Protein AF-0000000067432247 (afdb_homodimer)

Structure (mmCIF, N/CA/C/O backbone):
data_AF-0000000067432247-model_v1
#
loop_
_entity.id
_entity.type
_entity.pdbx_description
1 polymer 'Sulfhydryl oxidase'
#
loop_
_atom_site.group_PDB
_atom_site.id
_atom_site.type_symbol
_atom_site.label_atom_id
_atom_site.label_alt_id
_atom_site.label_comp_id
_atom_site.label_asym_id
_atom_site.label_entity_id
_atom_site.label_seq_id
_atom_site.pdbx_PDB_ins_code
_atom_site.Cartn_x
_atom_site.Cartn_y
_atom_site.Cartn_z
_atom_site.occupancy
_atom_site.B_iso_or_equiv
_atom_site.auth_seq_id
_atom_site.auth_comp_id
_atom_site.auth_asym_id
_atom_site.auth_atom_id
_atom_site.pdbx_PDB_model_num
ATOM 1 N N . ASN A 1 1 ? -4.887 17.219 -8.789 1 81 1 ASN A N 1
ATOM 2 C CA . ASN A 1 1 ? -4.512 17.359 -7.387 1 81 1 ASN A CA 1
ATOM 3 C C . ASN A 1 1 ? -5.676 17 -6.461 1 81 1 ASN A C 1
ATOM 5 O O . ASN A 1 1 ? -5.852 17.625 -5.414 1 81 1 ASN A O 1
ATOM 9 N N . CYS A 1 2 ? -6.598 16.266 -7.012 1 93.06 2 CYS A N 1
ATOM 10 C CA . CYS A 1 2 ? -7.73 15.828 -6.195 1 93.06 2 CYS A CA 1
ATOM 11 C C . CYS A 1 2 ? -7.383 14.578 -5.398 1 93.06 2 CYS A C 1
ATOM 13 O O . CYS A 1 2 ? -6.625 13.727 -5.871 1 93.06 2 CYS A O 1
ATOM 15 N N . PRO A 1 3 ? -7.945 14.516 -4.223 1 96.62 3 PRO A N 1
ATOM 16 C CA . PRO A 1 3 ? -7.781 13.25 -3.498 1 96.62 3 PRO A CA 1
ATOM 17 C C . PRO A 1 3 ? -8.227 12.039 -4.312 1 96.62 3 PRO A C 1
ATOM 19 O O . PRO A 1 3 ? -9.156 12.141 -5.117 1 96.62 3 PRO A O 1
ATOM 22 N N . PRO A 1 4 ? -7.5 10.922 -4.164 1 96.94 4 PRO A N 1
ATOM 23 C CA . PRO A 1 4 ? -7.922 9.734 -4.91 1 96.94 4 PRO A CA 1
ATOM 24 C C . PRO A 1 4 ? -9.336 9.281 -4.547 1 96.94 4 PRO A C 1
ATOM 26 O O . PRO A 1 4 ? -9.727 9.352 -3.379 1 96.94 4 PRO A O 1
ATOM 29 N N . ASP A 1 5 ? -10.125 8.953 -5.562 1 95.81 5 ASP A N 1
ATOM 30 C CA . ASP A 1 5 ? -11.391 8.281 -5.277 1 95.81 5 ASP A CA 1
ATOM 31 C C . ASP A 1 5 ? -11.172 6.801 -4.977 1 95.81 5 ASP A C 1
ATOM 33 O O . ASP A 1 5 ? -10.031 6.32 -4.977 1 95.81 5 ASP A O 1
ATOM 37 N N . VAL A 1 6 ? -12.25 6.105 -4.703 1 96.94 6 VAL A N 1
ATOM 38 C CA . VAL A 1 6 ? -12.219 4.715 -4.262 1 96.94 6 VAL A CA 1
ATOM 39 C C . VAL A 1 6 ? -11.531 3.857 -5.32 1 96.94 6 VAL A C 1
ATOM 41 O O . VAL A 1 6 ? -10.734 2.973 -4.992 1 96.94 6 VAL A O 1
ATOM 44 N N . GLU A 1 7 ? -11.742 4.086 -6.59 1 96.62 7 GLU A N 1
ATOM 45 C CA . GLU A 1 7 ? -11.148 3.312 -7.676 1 96.62 7 GLU A CA 1
ATOM 46 C C . GLU A 1 7 ? -9.648 3.559 -7.773 1 96.62 7 GLU A C 1
ATOM 48 O O . GLU A 1 7 ? -8.867 2.621 -7.961 1 96.62 7 GLU A O 1
ATOM 53 N N . GLN A 1 8 ? -9.258 4.84 -7.699 1 97.75 8 GLN A N 1
ATOM 54 C CA . GLN A 1 8 ? -7.844 5.191 -7.734 1 97.75 8 GLN A CA 1
ATOM 55 C C . GLN A 1 8 ? -7.098 4.594 -6.547 1 97.75 8 GLN A C 1
ATOM 57 O O . GLN A 1 8 ? -5.992 4.066 -6.699 1 97.75 8 GLN A O 1
ATOM 62 N N . LEU A 1 9 ? -7.719 4.715 -5.371 1 98.56 9 LEU A N 1
ATOM 63 C CA . LEU A 1 9 ? -7.141 4.117 -4.172 1 98.56 9 LEU A CA 1
ATOM 64 C C . LEU A 1 9 ? -6.992 2.607 -4.336 1 98.56 9 LEU A C 1
ATOM 66 O O . LEU A 1 9 ? -5.941 2.045 -4.016 1 98.56 9 LEU A O 1
ATOM 70 N N . GLY A 1 10 ? -8.062 1.998 -4.82 1 98.44 10 GLY A N 1
ATOM 71 C CA . GLY A 1 10 ? -8.016 0.564 -5.059 1 98.44 10 GLY A CA 1
ATOM 72 C C . GLY A 1 10 ? -6.895 0.153 -6 1 98.44 10 GLY A C 1
ATOM 73 O O . GLY A 1 10 ? -6.125 -0.761 -5.695 1 98.44 10 GLY A O 1
ATOM 74 N N . ARG A 1 11 ? -6.773 0.827 -7.09 1 98.25 11 ARG A N 1
ATOM 75 C CA . ARG A 1 11 ? -5.738 0.52 -8.07 1 98.25 11 ARG A CA 1
ATOM 76 C C . ARG A 1 11 ? -4.348 0.673 -7.469 1 98.25 11 ARG A C 1
ATOM 78 O O . ARG A 1 11 ? -3.469 -0.157 -7.703 1 98.25 11 ARG A O 1
ATOM 85 N N . ALA A 1 12 ? -4.133 1.722 -6.777 1 98.69 12 ALA A N 1
ATOM 86 C CA . ALA A 1 12 ? -2.844 1.958 -6.137 1 98.69 12 ALA A CA 1
ATOM 87 C C . ALA A 1 12 ? -2.521 0.858 -5.129 1 98.69 12 ALA A C 1
ATOM 89 O O . ALA A 1 12 ? -1.404 0.335 -5.109 1 98.69 12 ALA A O 1
ATOM 90 N N . THR A 1 13 ? -3.508 0.478 -4.309 1 98.88 13 THR A N 1
ATOM 91 C CA . THR A 1 13 ? -3.305 -0.51 -3.254 1 98.88 13 THR A CA 1
ATOM 92 C C . THR A 1 13 ? -3.014 -1.885 -3.85 1 98.88 13 THR A C 1
ATOM 94 O O . THR A 1 13 ? -2.066 -2.557 -3.439 1 98.88 13 THR A O 1
ATOM 97 N N . TRP A 1 14 ? -3.75 -2.283 -4.879 1 98.88 14 TRP A N 1
ATOM 98 C CA . TRP A 1 14 ? -3.527 -3.578 -5.512 1 98.88 14 TRP A CA 1
ATOM 99 C C . TRP A 1 14 ? -2.184 -3.609 -6.23 1 98.88 14 TRP A C 1
ATOM 101 O O . TRP A 1 14 ? -1.503 -4.637 -6.242 1 98.88 14 TRP A O 1
ATOM 111 N N . THR A 1 15 ? -1.823 -2.475 -6.836 1 98.81 15 THR A N 1
ATOM 112 C CA . THR A 1 15 ? -0.511 -2.4 -7.469 1 98.81 15 THR A CA 1
ATOM 113 C C . THR A 1 15 ? 0.596 -2.639 -6.449 1 98.81 15 THR A C 1
ATOM 115 O O . THR A 1 15 ? 1.518 -3.42 -6.695 1 98.81 15 THR A O 1
ATOM 118 N N . PHE A 1 16 ? 0.557 -1.991 -5.324 1 98.88 16 PHE A N 1
ATOM 119 C CA . PHE A 1 16 ? 1.525 -2.17 -4.25 1 98.88 16 PHE A CA 1
ATOM 120 C C . PHE A 1 16 ? 1.56 -3.623 -3.789 1 98.88 16 PHE A C 1
ATOM 122 O O . PHE A 1 16 ? 2.629 -4.23 -3.713 1 98.88 16 PHE A O 1
ATOM 129 N N . LEU A 1 17 ? 0.376 -4.199 -3.541 1 98.94 17 LEU A N 1
ATOM 130 C CA . LEU A 1 17 ? 0.288 -5.539 -2.969 1 98.94 17 LEU A CA 1
ATOM 131 C C . LEU A 1 17 ? 0.782 -6.586 -3.959 1 98.94 17 LEU A C 1
ATOM 133 O O . LEU A 1 17 ? 1.588 -7.449 -3.605 1 98.94 17 LEU A O 1
ATOM 137 N N . HIS A 1 18 ? 0.314 -6.496 -5.23 1 98.94 18 HIS A N 1
ATOM 138 C CA . HIS A 1 18 ? 0.706 -7.48 -6.23 1 98.94 18 HIS A CA 1
ATOM 139 C C . HIS A 1 18 ? 2.199 -7.398 -6.531 1 98.94 18 HIS A C 1
ATOM 141 O O . HIS A 1 18 ? 2.861 -8.43 -6.688 1 98.94 18 HIS A O 1
ATOM 147 N N . THR A 1 19 ? 2.74 -6.199 -6.664 1 98.81 19 THR A N 1
ATOM 148 C CA . THR A 1 19 ? 4.164 -6.059 -6.953 1 98.81 19 THR A CA 1
ATOM 149 C C . THR A 1 19 ? 5.004 -6.586 -5.797 1 98.81 19 THR A C 1
ATOM 151 O O . THR A 1 19 ? 5.984 -7.305 -6.012 1 98.81 19 THR A O 1
ATOM 154 N N . THR A 1 20 ? 4.645 -6.227 -4.555 1 98.88 20 THR A N 1
ATOM 155 C CA . THR A 1 20 ? 5.352 -6.73 -3.385 1 98.88 20 THR A CA 1
ATOM 156 C C . THR A 1 20 ? 5.344 -8.258 -3.363 1 98.88 20 THR A C 1
ATOM 158 O O . THR A 1 20 ? 6.375 -8.883 -3.111 1 98.88 20 THR A O 1
ATOM 161 N N . ALA A 1 21 ? 4.18 -8.828 -3.67 1 98.88 21 ALA A N 1
ATOM 162 C CA . ALA A 1 21 ? 4.074 -10.281 -3.697 1 98.88 21 ALA A CA 1
ATOM 163 C C . ALA A 1 21 ? 4.969 -10.875 -4.785 1 98.88 21 ALA A C 1
ATOM 165 O O . ALA A 1 21 ? 5.594 -11.922 -4.582 1 98.88 21 ALA A O 1
ATOM 166 N N . ALA A 1 22 ? 5.02 -10.219 -5.91 1 98.69 22 ALA A N 1
ATOM 167 C CA . ALA A 1 22 ? 5.777 -10.711 -7.059 1 98.69 22 ALA A CA 1
ATOM 168 C C . ALA A 1 22 ? 7.266 -10.797 -6.734 1 98.69 22 ALA A C 1
ATOM 170 O O . ALA A 1 22 ? 7.984 -11.625 -7.301 1 98.69 22 ALA A O 1
ATOM 171 N N . TYR A 1 23 ? 7.711 -10.023 -5.824 1 98.62 23 TYR A N 1
ATOM 172 C CA . TYR A 1 23 ? 9.133 -9.977 -5.523 1 98.62 23 TYR A CA 1
ATOM 173 C C . TYR A 1 23 ? 9.406 -10.477 -4.105 1 98.62 23 TYR A C 1
ATOM 175 O O . TYR A 1 23 ? 10.516 -10.312 -3.588 1 98.62 23 TYR A O 1
ATOM 183 N N . TYR A 1 24 ? 8.336 -10.961 -3.438 1 98.75 24 TYR A N 1
ATOM 184 C CA . TYR A 1 24 ? 8.477 -11.688 -2.182 1 98.75 24 TYR A CA 1
ATOM 185 C C . TYR A 1 24 ? 9.391 -12.891 -2.348 1 98.75 24 TYR A C 1
ATOM 187 O O . TYR A 1 24 ? 9.422 -13.516 -3.41 1 98.75 24 TYR A O 1
ATOM 195 N N . PRO A 1 25 ? 10.188 -13.219 -1.284 1 98.56 25 PRO A N 1
ATOM 196 C CA . PRO A 1 25 ? 11.125 -14.328 -1.438 1 98.56 25 PRO A CA 1
ATOM 197 C C . PRO A 1 25 ? 10.422 -15.664 -1.676 1 98.56 25 PRO A C 1
ATOM 199 O O . PRO A 1 25 ? 9.336 -15.898 -1.141 1 98.56 25 PRO A O 1
ATOM 202 N N . GLU A 1 26 ? 11.062 -16.531 -2.449 1 98.44 26 GLU A N 1
ATOM 203 C CA . GLU A 1 26 ? 10.57 -17.891 -2.605 1 98.44 26 GLU A CA 1
ATOM 204 C C . GLU A 1 26 ? 10.562 -18.641 -1.272 1 98.44 26 GLU A C 1
ATOM 206 O O . GLU A 1 26 ? 9.68 -19.453 -1.012 1 98.44 26 GLU A O 1
ATOM 211 N N . LYS A 1 27 ? 11.625 -18.375 -0.509 1 98.69 27 LYS A N 1
ATOM 212 C CA . LYS A 1 27 ? 11.773 -18.906 0.842 1 98.69 27 LYS A CA 1
ATOM 213 C C . LYS A 1 27 ? 11.938 -17.781 1.861 1 98.69 27 LYS A C 1
ATOM 215 O O . LYS A 1 27 ? 13.047 -17.5 2.305 1 98.69 27 LYS A O 1
ATOM 220 N N . PRO A 1 28 ? 10.797 -17.234 2.256 1 98.81 28 PRO A N 1
ATOM 221 C CA . PRO A 1 28 ? 10.883 -16.109 3.182 1 98.81 28 PRO A CA 1
ATOM 222 C C . PRO A 1 28 ? 11.391 -16.516 4.562 1 98.81 28 PRO A C 1
ATOM 224 O O . PRO A 1 28 ? 11.156 -17.641 5.008 1 98.81 28 PRO A O 1
ATOM 227 N N . THR A 1 29 ? 12.109 -15.617 5.18 1 98.75 29 THR A N 1
ATOM 228 C CA . THR A 1 29 ? 12.484 -15.797 6.578 1 98.75 29 THR A CA 1
ATOM 229 C C . THR A 1 29 ? 11.266 -15.68 7.488 1 98.75 29 THR A C 1
ATOM 231 O O . THR A 1 29 ? 10.227 -15.18 7.074 1 98.75 29 THR A O 1
ATOM 234 N N . PRO A 1 30 ? 11.391 -16.141 8.742 1 98.62 30 PRO A N 1
ATOM 235 C CA . PRO A 1 30 ? 10.281 -15.961 9.688 1 98.62 30 PRO A CA 1
ATOM 236 C C . PRO A 1 30 ? 9.883 -14.492 9.844 1 98.62 30 PRO A C 1
ATOM 238 O O . PRO A 1 30 ? 8.695 -14.18 9.953 1 98.62 30 PRO A O 1
ATOM 241 N N . THR A 1 31 ? 10.867 -13.594 9.828 1 98.75 31 THR A N 1
ATOM 242 C CA . THR A 1 31 ? 10.594 -12.172 9.953 1 98.75 31 THR A CA 1
ATOM 243 C C . THR A 1 31 ? 9.797 -11.664 8.758 1 98.75 31 THR A C 1
ATOM 245 O O . THR A 1 31 ? 8.836 -10.914 8.914 1 98.75 31 THR A O 1
ATOM 248 N N . GLN A 1 32 ? 10.188 -12.102 7.59 1 98.81 32 GLN A N 1
ATOM 249 C CA . GLN A 1 32 ? 9.461 -11.711 6.391 1 98.81 32 GLN A CA 1
ATOM 250 C C . GLN A 1 32 ? 8.031 -12.25 6.414 1 98.81 32 GLN A C 1
ATOM 252 O O . GLN A 1 32 ? 7.086 -11.539 6.066 1 98.81 32 GLN A O 1
ATOM 257 N N . ARG A 1 33 ? 7.832 -13.414 6.832 1 98.88 33 ARG A N 1
ATOM 258 C CA . ARG A 1 33 ? 6.512 -14.031 6.926 1 98.88 33 ARG A CA 1
ATOM 259 C C . ARG A 1 33 ? 5.629 -13.281 7.914 1 98.88 33 ARG A C 1
ATOM 261 O O . ARG A 1 33 ? 4.473 -12.977 7.613 1 98.88 33 ARG A O 1
ATOM 268 N N . ALA A 1 34 ? 6.219 -13.023 9.055 1 98.75 34 ALA A N 1
ATOM 269 C CA . ALA A 1 34 ? 5.457 -12.32 10.086 1 98.75 34 ALA A CA 1
ATOM 270 C C . ALA A 1 34 ? 5.031 -10.93 9.609 1 98.75 34 ALA A C 1
ATOM 272 O O . ALA A 1 34 ? 3.893 -10.516 9.828 1 98.75 34 ALA A O 1
ATOM 273 N N . ASN A 1 35 ? 5.914 -10.266 8.977 1 98.81 35 ASN A N 1
ATOM 274 C CA . ASN A 1 35 ? 5.613 -8.914 8.523 1 98.81 35 ASN A CA 1
ATOM 275 C C . ASN A 1 35 ? 4.598 -8.914 7.383 1 98.81 35 ASN A C 1
ATOM 277 O O . ASN A 1 35 ? 3.742 -8.031 7.305 1 98.81 35 ASN A O 1
ATOM 281 N N . MET A 1 36 ? 4.672 -9.867 6.488 1 98.94 36 MET A N 1
ATOM 282 C CA . MET A 1 36 ? 3.684 -9.969 5.418 1 98.94 36 MET A CA 1
ATOM 283 C C . MET A 1 36 ? 2.299 -10.266 5.977 1 98.94 36 MET A C 1
ATOM 285 O O . MET A 1 36 ? 1.312 -9.656 5.562 1 98.94 36 MET A O 1
ATOM 289 N N . LEU A 1 37 ? 2.236 -11.188 6.938 1 98.75 37 LEU A N 1
ATOM 290 C CA . LEU A 1 37 ? 0.959 -11.5 7.57 1 98.75 37 LEU A CA 1
ATOM 291 C C . LEU A 1 37 ? 0.388 -10.266 8.273 1 98.75 37 LEU A C 1
ATOM 293 O O . LEU A 1 37 ? -0.803 -9.977 8.141 1 98.75 37 LEU A O 1
ATOM 297 N N . MET A 1 38 ? 1.217 -9.602 9 1 98.25 38 MET A N 1
ATOM 298 C CA . MET A 1 38 ? 0.778 -8.406 9.711 1 98.25 38 MET A CA 1
ATOM 299 C C . MET A 1 38 ? 0.308 -7.332 8.742 1 98.25 38 MET A C 1
ATOM 301 O O . MET A 1 38 ? -0.706 -6.676 8.984 1 98.25 38 MET A O 1
ATOM 305 N N . LEU A 1 39 ? 1.041 -7.137 7.66 1 98.75 39 LEU A N 1
ATOM 306 C CA . LEU A 1 39 ? 0.648 -6.168 6.641 1 98.75 39 LEU A CA 1
ATOM 307 C C . LEU A 1 39 ? -0.74 -6.484 6.094 1 98.75 39 LEU A C 1
ATOM 309 O O . LEU A 1 39 ? -1.615 -5.617 6.07 1 98.75 39 LEU A O 1
ATOM 313 N N . LEU A 1 40 ? -0.978 -7.688 5.699 1 98.88 40 LEU A N 1
ATOM 314 C CA . LEU A 1 40 ? -2.252 -8.078 5.105 1 98.88 40 LEU A CA 1
ATOM 315 C C . LEU A 1 40 ? -3.385 -7.957 6.117 1 98.88 40 LEU A C 1
ATOM 317 O O . LEU A 1 40 ? -4.488 -7.527 5.773 1 98.88 40 LEU A O 1
ATOM 321 N N . ARG A 1 41 ? -3.096 -8.258 7.344 1 98.12 41 ARG A N 1
ATOM 322 C CA . ARG A 1 41 ? -4.133 -8.25 8.375 1 98.12 41 ARG A CA 1
ATOM 323 C C . ARG A 1 41 ? -4.414 -6.824 8.844 1 98.12 41 ARG A C 1
ATOM 325 O O . ARG A 1 41 ? -5.434 -6.574 9.492 1 98.12 41 ARG A O 1
ATOM 332 N N . SER A 1 42 ? -3.535 -5.949 8.547 1 98.62 42 SER A N 1
ATOM 333 C CA . SER A 1 42 ? -3.758 -4.562 8.938 1 98.62 42 SER A CA 1
ATOM 334 C C . SER A 1 42 ? -4.719 -3.867 7.98 1 98.62 42 SER A C 1
ATOM 336 O O . SER A 1 42 ? -5.297 -2.83 8.32 1 98.62 42 SER A O 1
ATOM 338 N N . LEU A 1 43 ? -4.867 -4.402 6.789 1 98.75 43 LEU A N 1
ATOM 339 C CA . LEU A 1 43 ? -5.637 -3.742 5.738 1 98.75 43 LEU A CA 1
ATOM 340 C C . LEU A 1 43 ? -7.098 -3.588 6.148 1 98.75 43 LEU A C 1
ATOM 342 O O . LEU A 1 43 ? -7.652 -2.49 6.074 1 98.75 43 LEU A O 1
ATOM 346 N N . PRO A 1 44 ? -7.742 -4.59 6.727 1 98.62 44 PRO A N 1
ATOM 347 C CA . PRO A 1 44 ? -9.141 -4.414 7.129 1 98.62 44 PRO A CA 1
ATOM 348 C C . PRO A 1 44 ? -9.305 -3.389 8.25 1 98.62 44 PRO A C 1
ATOM 350 O O . PRO A 1 44 ? -10.414 -2.891 8.477 1 98.62 44 PRO A O 1
ATOM 353 N N . ILE A 1 45 ? -8.258 -3.094 8.922 1 98.69 45 ILE A N 1
ATOM 354 C CA . ILE A 1 45 ? -8.312 -2.191 10.07 1 98.69 45 ILE A CA 1
ATOM 355 C C . ILE A 1 45 ? -8.078 -0.755 9.609 1 98.69 45 ILE A C 1
ATOM 357 O O . ILE A 1 45 ? -8.672 0.181 10.141 1 98.69 45 ILE A O 1
ATOM 361 N N . LEU A 1 46 ? -7.238 -0.585 8.578 1 98.88 46 LEU A N 1
ATOM 362 C CA . LEU A 1 46 ? -6.68 0.738 8.32 1 98.88 46 LEU A CA 1
ATOM 363 C C . LEU A 1 46 ? -7.195 1.292 6.996 1 98.88 46 LEU A C 1
ATOM 365 O O . LEU A 1 46 ? -7.121 2.5 6.754 1 98.88 46 LEU A O 1
ATOM 369 N N . TYR A 1 47 ? -7.691 0.441 6.043 1 98.81 47 TYR A N 1
ATOM 370 C CA . TYR A 1 47 ? -8 0.853 4.68 1 98.81 47 TYR A CA 1
ATOM 371 C C . TYR A 1 47 ? -9.125 1.883 4.664 1 98.81 47 TYR A C 1
ATOM 373 O O . TYR A 1 47 ? -10.148 1.702 5.324 1 98.81 47 TYR A O 1
ATOM 381 N N . PRO A 1 48 ? -8.945 2.982 3.916 1 98.12 48 PRO A N 1
ATOM 382 C CA . PRO A 1 48 ? -9.844 4.137 4.02 1 98.12 48 PRO A CA 1
ATOM 383 C C . PRO A 1 48 ? -11.117 3.971 3.193 1 98.12 48 PRO A C 1
ATOM 385 O O . PRO A 1 48 ? -11.594 4.934 2.582 1 98.12 48 PRO A O 1
ATOM 388 N N . CYS A 1 49 ? -11.664 2.902 3.006 1 98.25 49 CYS A N 1
ATOM 389 C CA . CYS A 1 49 ? -12.969 2.523 2.484 1 98.25 49 CYS A CA 1
ATOM 390 C C . CYS A 1 49 ? -13.617 1.447 3.35 1 98.25 49 CYS A C 1
ATOM 392 O O . CYS A 1 49 ? -13.219 0.282 3.297 1 98.25 49 CYS A O 1
ATOM 394 N N . LYS A 1 50 ? -14.57 1.923 4.117 1 97.75 50 LYS A N 1
ATOM 395 C CA . LYS A 1 50 ? -15.102 1.078 5.184 1 97.75 50 LYS A CA 1
ATOM 396 C C . LYS A 1 50 ? -15.672 -0.222 4.621 1 97.75 50 LYS A C 1
ATOM 398 O O . LYS A 1 50 ? -15.359 -1.308 5.117 1 97.75 50 LYS A O 1
ATOM 403 N N . TRP A 1 51 ? -16.5 -0.069 3.607 1 97.75 51 TRP A N 1
ATOM 404 C CA . TRP A 1 51 ? -17.109 -1.288 3.094 1 97.75 51 TRP A CA 1
ATOM 405 C C . TRP A 1 51 ? -16.078 -2.17 2.4 1 97.75 51 TRP A C 1
ATOM 407 O O . TRP A 1 51 ? -16.188 -3.398 2.418 1 97.75 51 TRP A O 1
ATOM 417 N N . CYS A 1 52 ? -15.008 -1.626 1.719 1 98.56 52 CYS A N 1
ATOM 418 C CA . CYS A 1 52 ? -13.898 -2.385 1.15 1 98.56 52 CYS A CA 1
ATOM 419 C C . CYS A 1 52 ? -13.141 -3.146 2.234 1 98.56 52 CYS A C 1
ATOM 421 O O . CYS A 1 52 ? -12.852 -4.332 2.08 1 98.56 52 CYS A O 1
ATOM 423 N N . ALA A 1 53 ? -12.852 -2.426 3.314 1 98.62 53 ALA A N 1
ATOM 424 C CA . ALA A 1 53 ? -12.117 -2.986 4.445 1 98.62 53 ALA A CA 1
ATOM 425 C C . ALA A 1 53 ? -12.883 -4.141 5.082 1 98.62 53 ALA A C 1
ATOM 427 O O . ALA A 1 53 ? -12.32 -5.207 5.34 1 98.62 53 ALA A O 1
ATOM 428 N N . ASP A 1 54 ? -14.141 -3.883 5.32 1 98.38 54 ASP A N 1
ATOM 429 C CA . ASP A 1 54 ? -14.992 -4.914 5.906 1 98.38 54 ASP A CA 1
ATOM 430 C C . ASP A 1 54 ? -15.039 -6.156 5.02 1 98.38 54 ASP A C 1
ATOM 432 O O . ASP A 1 54 ? -14.938 -7.281 5.512 1 98.38 54 ASP A O 1
ATOM 436 N N . ASP A 1 55 ? -15.242 -5.93 3.771 1 98.56 55 ASP A N 1
ATOM 437 C CA . ASP A 1 55 ? -15.312 -7.039 2.826 1 98.56 55 ASP A CA 1
ATOM 438 C C . ASP A 1 55 ? -14.008 -7.828 2.803 1 98.56 55 ASP A C 1
ATOM 440 O O . ASP A 1 55 ? -14.016 -9.062 2.818 1 98.56 55 ASP A O 1
ATOM 444 N N . PHE A 1 56 ? -12.883 -7.16 2.758 1 98.56 56 PHE A N 1
ATOM 445 C CA . PHE A 1 56 ? -11.586 -7.824 2.736 1 98.56 56 PHE A CA 1
ATOM 446 C C . PHE A 1 56 ? -11.336 -8.578 4.039 1 98.56 56 PHE A C 1
ATOM 448 O O . PHE A 1 56 ? -10.758 -9.664 4.031 1 98.56 56 PHE A O 1
ATOM 455 N N . GLY A 1 57 ? -11.688 -7.965 5.152 1 98.56 57 GLY A N 1
ATOM 456 C CA . GLY A 1 57 ? -11.57 -8.625 6.445 1 98.56 57 GLY A CA 1
ATOM 457 C C . GLY A 1 57 ? -12.305 -9.945 6.508 1 98.56 57 GLY A C 1
ATOM 458 O O . GLY A 1 57 ? -11.758 -10.945 6.984 1 98.56 57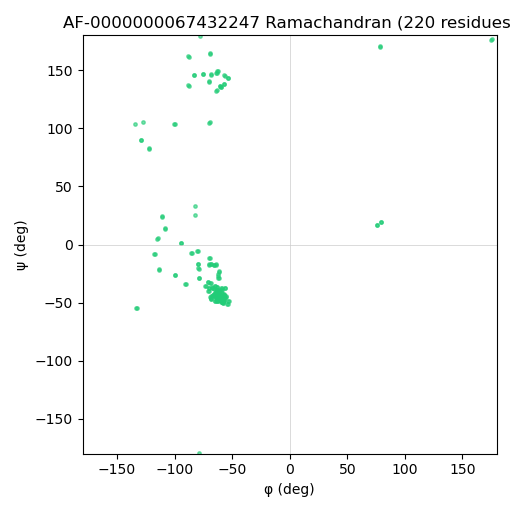 GLY A O 1
ATOM 459 N N . GLN A 1 58 ? -13.5 -9.945 6.004 1 98.38 58 GLN A N 1
ATOM 460 C CA . GLN A 1 58 ? -14.266 -11.188 5.953 1 98.38 58 GLN A CA 1
ATOM 461 C C . GLN A 1 58 ? -13.602 -12.203 5.035 1 98.38 58 GLN A C 1
ATOM 463 O O . GLN A 1 58 ? -13.555 -13.398 5.348 1 98.38 58 GLN A O 1
ATOM 468 N N . ASP A 1 59 ? -13.125 -11.727 3.908 1 98.25 59 ASP A N 1
ATOM 469 C CA . ASP A 1 59 ? -12.5 -12.594 2.92 1 98.25 59 ASP A CA 1
ATOM 470 C C . ASP A 1 59 ? -11.234 -13.25 3.486 1 98.25 59 ASP A C 1
ATOM 472 O O . ASP A 1 59 ? -11.008 -14.445 3.283 1 98.25 59 ASP A O 1
ATOM 476 N N . ILE A 1 60 ? -10.43 -12.492 4.191 1 97.88 60 ILE A N 1
ATOM 477 C CA . ILE A 1 60 ? -9.164 -13.008 4.699 1 97.88 60 ILE A CA 1
ATOM 478 C C . ILE A 1 60 ? -9.422 -14.008 5.828 1 97.88 60 ILE A C 1
ATOM 480 O O . ILE A 1 60 ? -8.641 -14.93 6.039 1 97.88 60 ILE A O 1
ATOM 484 N N . GLU A 1 61 ? -10.469 -13.789 6.582 1 97.75 61 GLU A N 1
ATOM 485 C CA . GLU A 1 61 ? -10.852 -14.75 7.613 1 97.75 61 GLU A CA 1
ATOM 486 C C . GLU A 1 61 ? -11.227 -16.094 7.004 1 97.75 61 GLU A C 1
ATOM 488 O O . GLU A 1 61 ? -10.906 -17.141 7.566 1 97.75 61 GLU A O 1
ATOM 493 N N . LYS A 1 62 ? -11.906 -16.047 5.871 1 98.25 62 LYS A N 1
ATOM 494 C CA . LYS A 1 62 ? -12.344 -17.25 5.184 1 98.25 62 LYS A CA 1
ATOM 495 C C . LYS A 1 62 ? -11.195 -17.891 4.398 1 98.25 62 LYS A C 1
ATOM 497 O O . LYS A 1 62 ? -11.188 -19.094 4.164 1 98.25 62 LYS A O 1
ATOM 502 N N . HIS A 1 63 ? -10.312 -17.094 3.996 1 98.56 63 HIS A N 1
ATOM 503 C CA . HIS A 1 63 ? -9.156 -17.5 3.205 1 98.56 63 HIS A CA 1
ATOM 504 C C . HIS A 1 63 ? -7.859 -16.969 3.803 1 98.56 63 HIS A C 1
ATOM 506 O O . HIS A 1 63 ? -7.355 -15.922 3.365 1 98.56 63 HIS A O 1
ATOM 512 N N . ALA A 1 64 ? -7.277 -17.734 4.676 1 98.44 64 ALA A N 1
ATOM 513 C CA . ALA A 1 64 ? -6.062 -17.266 5.34 1 98.44 64 ALA A CA 1
ATOM 514 C C . ALA A 1 64 ? -4.949 -17 4.324 1 98.44 64 ALA A C 1
ATOM 516 O O . ALA A 1 64 ? -4.77 -17.781 3.379 1 98.44 64 ALA A O 1
ATOM 517 N N . PRO A 1 65 ? -4.25 -15.875 4.504 1 98.81 65 PRO A N 1
ATOM 518 C CA . PRO A 1 65 ? -3.15 -15.609 3.576 1 98.81 65 PRO A CA 1
ATOM 519 C C . PRO A 1 65 ? -2.117 -16.734 3.543 1 98.81 65 PRO A C 1
ATOM 521 O O . PRO A 1 65 ? -1.81 -17.328 4.578 1 98.81 65 PRO A O 1
ATOM 524 N N . ASP A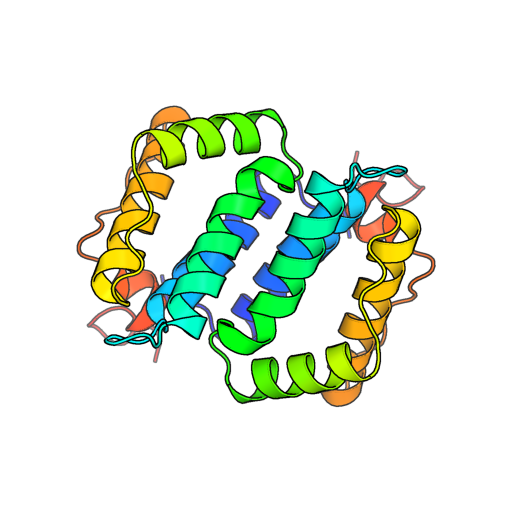 1 66 ? -1.684 -17.047 2.4 1 98.81 66 ASP A N 1
ATOM 525 C CA . ASP A 1 66 ? -0.551 -17.953 2.25 1 98.81 66 ASP A CA 1
ATOM 526 C C . ASP A 1 66 ? 0.739 -17.188 1.977 1 98.81 66 ASP A C 1
ATOM 528 O O . ASP A 1 66 ? 1.001 -16.781 0.839 1 98.81 66 ASP A O 1
ATOM 532 N N . VAL A 1 67 ? 1.574 -17.078 3.008 1 98.88 67 VAL A N 1
ATOM 533 C CA . VAL A 1 67 ? 2.787 -16.266 2.896 1 98.88 67 VAL A CA 1
ATOM 534 C C . VAL A 1 67 ? 4.012 -17.188 2.898 1 98.88 67 VAL A C 1
ATOM 536 O O . VAL A 1 67 ? 5.09 -16.781 3.35 1 98.88 67 VAL A O 1
ATOM 539 N N . SER A 1 68 ? 3.77 -18.391 2.506 1 98.75 68 SER A N 1
ATOM 540 C CA . SER A 1 68 ? 4.84 -19.391 2.559 1 98.75 68 SER A CA 1
ATOM 541 C C . SER A 1 68 ? 5.906 -19.094 1.505 1 98.75 68 SER A C 1
ATOM 543 O O . SER A 1 68 ? 7.008 -19.656 1.566 1 98.75 68 SER A O 1
ATOM 545 N N . GLY A 1 69 ? 5.637 -18.328 0.548 1 98.75 69 GLY A N 1
ATOM 546 C CA . GLY A 1 69 ? 6.559 -17.938 -0.509 1 98.75 69 GLY A CA 1
ATOM 547 C C . GLY A 1 69 ? 5.91 -17.078 -1.583 1 98.75 69 GLY A C 1
ATOM 548 O O . GLY A 1 69 ? 4.699 -16.859 -1.562 1 98.75 69 GLY A O 1
ATOM 549 N N . ARG A 1 70 ? 6.734 -16.672 -2.49 1 98.5 70 ARG A N 1
ATOM 550 C CA . ARG A 1 70 ? 6.344 -15.734 -3.535 1 98.5 70 ARG A CA 1
ATOM 551 C C . ARG A 1 70 ? 5.191 -16.297 -4.371 1 98.5 70 ARG A C 1
ATOM 553 O O . ARG A 1 70 ? 4.215 -15.594 -4.633 1 98.5 70 ARG A O 1
ATOM 560 N N . VAL A 1 71 ? 5.285 -17.5 -4.828 1 98.69 71 VAL A N 1
ATOM 561 C CA . VAL A 1 71 ? 4.309 -18.094 -5.738 1 98.69 71 VAL A CA 1
ATOM 562 C C . VAL A 1 71 ? 2.961 -18.219 -5.035 1 98.69 71 VAL A C 1
ATOM 564 O O . VAL A 1 71 ? 1.931 -17.797 -5.566 1 98.69 71 VAL A O 1
ATOM 567 N N . ALA A 1 72 ? 2.977 -18.75 -3.844 1 98.81 72 ALA A N 1
ATOM 568 C CA . ALA A 1 72 ? 1.752 -18.953 -3.072 1 98.81 72 ALA A CA 1
ATOM 569 C C . ALA A 1 72 ? 1.097 -17.609 -2.734 1 98.81 72 ALA A C 1
ATOM 571 O O . ALA A 1 72 ? -0.122 -17.469 -2.848 1 98.81 72 ALA A O 1
ATOM 572 N N . LEU A 1 73 ? 1.869 -16.672 -2.312 1 98.94 73 LEU A N 1
ATOM 573 C CA . LEU A 1 73 ? 1.361 -15.359 -1.951 1 98.94 73 LEU A CA 1
ATOM 574 C C . LEU A 1 73 ? 0.748 -14.656 -3.16 1 98.94 73 LEU A C 1
ATOM 576 O O . LEU A 1 73 ? -0.324 -14.055 -3.059 1 98.94 73 LEU A O 1
ATOM 580 N N . SER A 1 74 ? 1.424 -14.719 -4.305 1 98.88 74 SER A N 1
ATOM 581 C CA . SER A 1 74 ? 0.935 -14.086 -5.527 1 98.88 74 SER A CA 1
ATOM 582 C C . SER A 1 74 ? -0.397 -14.688 -5.965 1 98.88 74 SER A C 1
ATOM 584 O O . SER A 1 74 ? -1.306 -13.961 -6.371 1 98.88 74 SER A O 1
ATOM 586 N N . ARG A 1 75 ? -0.462 -15.953 -5.898 1 98.81 75 ARG A N 1
ATOM 587 C CA . ARG A 1 75 ? -1.71 -16.625 -6.258 1 98.81 75 ARG A CA 1
ATOM 588 C C . ARG A 1 75 ? -2.834 -16.219 -5.305 1 98.81 75 ARG A C 1
ATOM 590 O O . ARG A 1 75 ? -3.949 -15.93 -5.742 1 98.81 75 ARG A O 1
ATOM 597 N N . TRP A 1 76 ? -2.574 -16.281 -4.039 1 98.94 76 TRP A N 1
ATOM 598 C CA . TRP A 1 76 ? -3.568 -15.898 -3.039 1 98.94 76 TRP A CA 1
ATOM 599 C C . TRP A 1 76 ? -4.098 -14.492 -3.301 1 98.94 76 TRP A C 1
ATOM 601 O O . TRP A 1 76 ? -5.312 -14.281 -3.346 1 98.94 76 TRP A O 1
ATOM 611 N N . LEU A 1 77 ? -3.203 -13.539 -3.467 1 98.94 77 LEU A N 1
ATOM 612 C CA . LEU A 1 77 ? -3.605 -12.164 -3.719 1 98.94 77 LEU A CA 1
ATOM 613 C C . LEU A 1 77 ? -4.453 -12.062 -4.98 1 98.94 77 LEU A C 1
ATOM 615 O O . LEU A 1 77 ? -5.422 -11.305 -5.027 1 98.94 77 LEU A O 1
ATOM 619 N N . CYS A 1 78 ? -4.039 -12.797 -6.023 1 98.94 78 CYS A N 1
ATOM 620 C CA . CYS A 1 78 ? -4.793 -12.797 -7.27 1 98.94 78 CYS A CA 1
ATOM 621 C C . CYS A 1 78 ? -6.219 -13.289 -7.043 1 98.94 78 CYS A C 1
ATOM 623 O O . CYS A 1 78 ? -7.176 -12.688 -7.535 1 98.94 78 CYS A O 1
ATOM 625 N N . GLU A 1 79 ? -6.352 -14.312 -6.305 1 98.88 79 GLU A N 1
ATOM 626 C CA . GLU A 1 79 ? -7.664 -14.891 -6.043 1 98.88 79 GLU A CA 1
ATOM 627 C C . GLU A 1 79 ? -8.523 -13.953 -5.199 1 98.88 79 GLU A C 1
ATOM 629 O O . GLU A 1 79 ? -9.727 -13.812 -5.445 1 98.88 79 GLU A O 1
ATOM 634 N N . ARG A 1 80 ? -7.949 -13.367 -4.172 1 98.88 80 ARG A N 1
ATOM 635 C CA . ARG A 1 80 ? -8.688 -12.391 -3.371 1 98.88 80 ARG A CA 1
ATOM 636 C C . ARG A 1 80 ? -9.117 -11.203 -4.223 1 98.88 80 ARG A C 1
ATOM 638 O O . ARG A 1 80 ? -10.242 -10.711 -4.082 1 98.88 80 ARG A O 1
ATOM 645 N N . HIS A 1 81 ? -8.156 -10.648 -5.102 1 98.81 81 HIS A N 1
ATOM 646 C CA . HIS A 1 81 ? -8.492 -9.539 -5.988 1 98.81 81 HIS A CA 1
ATOM 647 C C . HIS A 1 81 ? -9.625 -9.914 -6.934 1 98.81 81 HIS A C 1
ATOM 649 O O . HIS A 1 81 ? -10.484 -9.086 -7.242 1 98.81 81 HIS A O 1
ATOM 655 N N . ASN A 1 82 ? -9.648 -11.172 -7.41 1 98.81 82 ASN A N 1
ATOM 656 C CA . ASN A 1 82 ? -10.711 -11.664 -8.281 1 98.81 82 ASN A CA 1
ATOM 657 C C . ASN A 1 82 ? -12.055 -11.711 -7.555 1 98.81 82 ASN A C 1
ATOM 659 O O . ASN A 1 82 ? -13.102 -11.484 -8.156 1 98.81 82 ASN A O 1
ATOM 663 N N . GLU A 1 83 ? -12.023 -12.086 -6.305 1 98.56 83 GLU A N 1
ATOM 664 C CA . GLU A 1 83 ? -13.258 -12.031 -5.531 1 98.56 83 GLU A CA 1
ATOM 665 C C . GLU A 1 83 ? -13.859 -10.633 -5.547 1 98.56 83 GLU A C 1
ATOM 667 O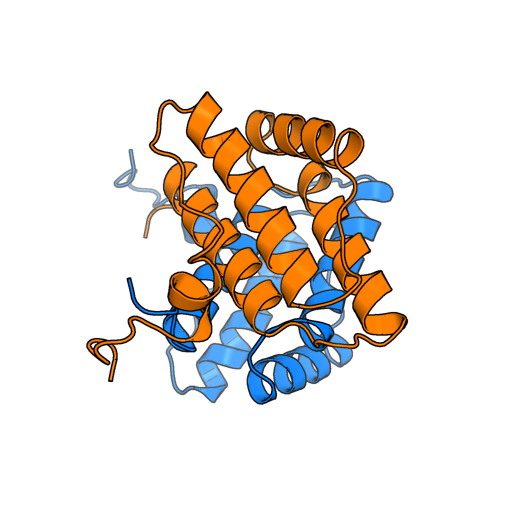 O . GLU A 1 83 ? -15.07 -10.469 -5.73 1 98.56 83 GLU A O 1
ATOM 672 N N . VAL A 1 84 ? -13.039 -9.633 -5.328 1 98.44 84 VAL A N 1
ATOM 673 C CA . VAL A 1 84 ? -13.484 -8.242 -5.375 1 98.44 84 VAL A CA 1
ATOM 674 C C . VAL A 1 84 ? -14 -7.91 -6.773 1 98.44 84 VAL A C 1
ATOM 676 O O . VAL A 1 84 ? -15.047 -7.285 -6.926 1 98.44 84 VAL A O 1
ATOM 679 N N . ASN A 1 85 ? -13.18 -8.32 -7.824 1 98.44 85 ASN A N 1
ATOM 680 C CA . ASN A 1 85 ? -13.602 -8.102 -9.203 1 98.44 85 ASN A CA 1
ATOM 681 C C . ASN A 1 85 ? -14.992 -8.672 -9.469 1 98.44 85 ASN A C 1
ATOM 683 O O . ASN A 1 85 ? -15.836 -8.008 -10.07 1 98.44 85 ASN A O 1
ATOM 687 N N . SER A 1 86 ? -15.164 -9.852 -9.07 1 98.31 86 SER A N 1
ATOM 688 C CA . SER A 1 86 ? -16.438 -10.523 -9.281 1 98.31 86 SER A CA 1
ATOM 689 C C . SER A 1 86 ? -17.594 -9.758 -8.633 1 98.31 86 SER A C 1
ATOM 691 O O . SER A 1 86 ? -18.625 -9.539 -9.258 1 98.31 86 SER A O 1
ATOM 693 N N . LYS A 1 87 ? -17.422 -9.336 -7.414 1 97.69 87 LYS A N 1
ATOM 694 C CA . LYS A 1 87 ? -18.438 -8.594 -6.684 1 97.69 87 LYS A CA 1
ATOM 695 C C . LYS A 1 87 ? -18.766 -7.273 -7.379 1 97.69 87 LYS A C 1
ATOM 697 O O . LYS A 1 87 ? -19.906 -6.793 -7.316 1 97.69 87 LYS A O 1
ATOM 702 N N . LEU A 1 88 ? -17.828 -6.707 -8.078 1 97.25 88 LEU A N 1
ATOM 703 C CA . LEU A 1 88 ? -17.984 -5.418 -8.742 1 97.25 88 LEU A CA 1
ATOM 704 C C . LEU A 1 88 ? -18.406 -5.602 -10.188 1 97.25 88 LEU A C 1
ATOM 706 O O . LEU A 1 88 ? -18.531 -4.629 -10.938 1 97.25 88 LEU A O 1
ATOM 710 N N . GLY A 1 89 ? -18.578 -6.883 -10.586 1 97.56 89 GLY A N 1
ATOM 711 C CA . GLY A 1 89 ? -19 -7.176 -11.945 1 97.56 89 GLY A CA 1
ATOM 712 C C . GLY A 1 89 ? -17.891 -7.02 -12.969 1 97.56 89 GLY A C 1
ATOM 713 O O . GLY A 1 89 ? -18.156 -6.805 -14.148 1 97.56 89 GLY A O 1
ATOM 714 N N . LYS A 1 90 ? -16.719 -6.984 -12.523 1 98.06 90 LYS A N 1
ATOM 715 C CA . LYS A 1 90 ? -15.562 -6.895 -13.406 1 98.06 90 LYS A CA 1
ATOM 716 C C . LYS A 1 90 ? -15.086 -8.281 -13.828 1 98.06 90 LYS A C 1
ATOM 718 O O . LYS A 1 90 ? -15.422 -9.281 -13.188 1 98.06 90 LYS A O 1
ATOM 723 N N . GLU A 1 91 ? -14.32 -8.289 -14.867 1 98.12 91 GLU A N 1
ATOM 724 C CA . GLU A 1 91 ? -13.75 -9.547 -15.336 1 98.12 91 GLU A CA 1
ATOM 725 C C . GLU A 1 91 ? -12.688 -10.062 -14.367 1 98.12 91 GLU A C 1
ATOM 727 O O . GLU A 1 91 ? -11.883 -9.281 -13.852 1 98.12 91 GLU A O 1
ATOM 732 N N . GLU A 1 92 ? -12.719 -11.344 -14.188 1 98.31 92 GLU A N 1
ATOM 733 C CA . GLU A 1 92 ? -11.68 -11.969 -13.375 1 98.31 92 GLU A CA 1
ATOM 734 C C . GLU A 1 92 ? -10.359 -12.07 -14.141 1 98.31 92 GLU A C 1
ATOM 736 O O . GLU A 1 92 ? -10.359 -12.219 -15.359 1 98.31 92 GLU A O 1
ATOM 741 N N . PHE A 1 93 ? -9.328 -11.969 -13.469 1 98.44 93 PHE A N 1
ATOM 742 C CA . PHE A 1 93 ? -7.984 -12.125 -14.008 1 98.44 93 PHE A CA 1
ATOM 743 C C . PHE A 1 93 ? -7.551 -13.586 -13.977 1 98.44 93 PHE A C 1
ATOM 745 O O . PHE A 1 93 ? -7.828 -14.297 -13.008 1 98.44 93 PHE A O 1
ATOM 752 N N . ASP A 1 94 ? -6.934 -14.078 -15.031 1 98.31 94 ASP A N 1
ATOM 753 C CA . ASP A 1 94 ? -6.352 -15.414 -15.031 1 98.31 94 ASP A CA 1
ATOM 754 C C . ASP A 1 94 ? -5.133 -15.484 -14.117 1 98.31 94 ASP A C 1
ATOM 756 O O . ASP A 1 94 ? -4.023 -15.117 -14.523 1 98.31 94 ASP A O 1
ATOM 760 N N . CYS A 1 95 ? -5.23 -16.094 -12.953 1 98.62 95 CYS A N 1
ATOM 761 C CA . CYS A 1 95 ? -4.188 -16.078 -11.93 1 98.62 95 CYS A CA 1
ATOM 762 C C . CYS A 1 95 ? -2.984 -16.906 -12.367 1 98.62 95 CYS A C 1
ATOM 764 O O . CYS A 1 95 ? -1.907 -16.797 -11.773 1 98.62 95 CYS A O 1
ATOM 766 N N . ALA A 1 96 ? -3.109 -17.656 -13.398 1 97.75 96 ALA A N 1
ATOM 767 C CA . ALA A 1 96 ? -1.948 -18.328 -13.977 1 97.75 96 ALA A CA 1
ATOM 768 C C . ALA A 1 96 ? -0.987 -17.328 -14.609 1 97.75 96 ALA A C 1
ATOM 770 O O . ALA A 1 96 ? 0.178 -17.641 -14.859 1 97.75 96 ALA A O 1
ATOM 771 N N . LYS A 1 97 ? -1.395 -16.156 -14.859 1 96.88 97 LYS A N 1
ATOM 772 C CA . LYS A 1 97 ? -0.605 -15.141 -15.547 1 96.88 97 LYS A CA 1
ATOM 773 C C . LYS A 1 97 ? -0.166 -14.039 -14.578 1 96.88 97 LYS A C 1
ATOM 775 O O . LYS A 1 97 ? 0.278 -12.969 -15.008 1 96.88 97 LYS A O 1
ATOM 780 N N . VAL A 1 98 ? -0.308 -14.328 -13.352 1 97.75 98 VAL A N 1
ATOM 781 C CA . VAL A 1 98 ? -0.072 -13.289 -12.359 1 97.75 98 VAL A CA 1
ATOM 782 C C . VAL A 1 98 ? 1.389 -12.844 -12.414 1 97.75 98 VAL A C 1
ATOM 784 O O . VAL A 1 98 ? 1.687 -11.648 -12.289 1 97.75 98 VAL A O 1
ATOM 787 N N . ASP A 1 99 ? 2.33 -13.75 -12.664 1 96.38 99 ASP A N 1
ATOM 788 C CA . ASP A 1 99 ? 3.738 -13.391 -12.766 1 96.38 99 ASP A CA 1
ATOM 789 C C . ASP A 1 99 ? 4.008 -12.594 -14.039 1 96.38 99 ASP A C 1
ATOM 791 O O . ASP A 1 99 ? 4.848 -11.688 -14.055 1 96.38 99 ASP A O 1
ATOM 795 N N . GLU A 1 100 ? 3.396 -12.984 -15.047 1 95.75 100 GLU A N 1
ATOM 796 C CA . GLU A 1 100 ? 3.525 -12.219 -16.281 1 95.75 100 GLU A CA 1
ATOM 797 C C . GLU A 1 100 ? 3.109 -10.766 -16.078 1 95.75 100 GLU A C 1
ATOM 799 O O . GLU A 1 100 ? 3.771 -9.844 -16.562 1 95.75 100 GLU A O 1
ATOM 804 N N . ARG A 1 101 ? 2.047 -10.523 -15.383 1 96.75 101 ARG A N 1
ATOM 805 C CA . ARG A 1 101 ? 1.48 -9.195 -15.195 1 96.75 101 ARG A CA 1
ATOM 806 C C . ARG A 1 101 ? 2.334 -8.367 -14.234 1 96.75 101 ARG A C 1
ATOM 808 O O . ARG A 1 101 ? 2.516 -7.164 -14.438 1 96.75 101 ARG A O 1
ATOM 815 N N . TRP A 1 102 ? 2.902 -9.039 -13.211 1 97.69 102 TRP A N 1
ATOM 816 C CA . TRP A 1 102 ? 3.4 -8.227 -12.109 1 97.69 102 TRP A CA 1
ATOM 817 C C . TRP A 1 102 ? 4.91 -8.383 -11.953 1 97.69 102 TRP A C 1
ATOM 819 O O . TRP A 1 102 ? 5.551 -7.617 -11.234 1 97.69 102 TRP A O 1
ATOM 829 N N . LYS A 1 103 ? 5.496 -9.305 -12.672 1 96.19 103 LYS A N 1
ATOM 830 C CA . LYS A 1 103 ? 6.914 -9.578 -12.453 1 96.19 103 LYS A CA 1
ATOM 831 C C . LYS A 1 103 ? 7.672 -9.641 -13.773 1 96.19 103 LYS A C 1
ATOM 833 O O . LYS A 1 103 ? 8.602 -8.875 -14 1 96.19 103 LYS A O 1
ATOM 838 N N . ASP A 1 104 ? 7.242 -10.477 -14.711 1 94.94 104 ASP A N 1
ATOM 839 C CA . ASP A 1 104 ? 8.086 -10.898 -15.828 1 94.94 104 ASP A CA 1
ATOM 840 C C . ASP A 1 104 ? 7.758 -10.109 -17.094 1 94.94 104 ASP A C 1
ATOM 842 O O . ASP A 1 104 ? 8.609 -9.938 -17.969 1 94.94 104 ASP A O 1
ATOM 846 N N . GLY A 1 105 ? 6.539 -9.617 -17.203 1 93.5 105 GLY A N 1
ATOM 847 C CA . GLY A 1 105 ? 6.074 -9.055 -18.469 1 93.5 105 GLY A CA 1
ATOM 848 C C . GLY A 1 105 ? 5.676 -10.109 -19.484 1 93.5 105 GLY A C 1
ATOM 849 O O . GLY A 1 105 ? 5.898 -11.305 -19.266 1 93.5 105 GLY A O 1
ATOM 850 N N . PRO A 1 106 ? 5.059 -9.609 -20.531 1 90.06 106 PRO A N 1
ATOM 851 C CA . PRO A 1 106 ? 4.633 -10.562 -21.562 1 90.06 106 PRO A CA 1
ATOM 852 C C . PRO A 1 106 ? 5.805 -11.297 -22.203 1 90.06 106 PRO A C 1
ATOM 854 O O . PRO A 1 106 ? 6.895 -10.734 -22.344 1 90.06 106 PRO A O 1
ATOM 857 N N . PRO A 1 107 ? 5.469 -12.453 -22.562 1 88.81 107 PRO A N 1
ATOM 858 C CA . PRO A 1 107 ? 6.535 -13.273 -23.156 1 88.81 107 PRO A CA 1
ATOM 859 C C . PRO A 1 107 ? 7.113 -12.672 -24.422 1 88.81 107 PRO A C 1
ATOM 861 O O . PRO A 1 107 ? 8.25 -12.969 -24.797 1 88.81 107 PRO A O 1
ATOM 864 N N . ASP A 1 108 ? 6.41 -11.875 -25.062 1 88.69 108 ASP A N 1
ATOM 865 C CA . ASP A 1 108 ? 6.898 -11.32 -26.328 1 88.69 108 ASP A CA 1
ATOM 866 C C . ASP A 1 108 ? 7.867 -10.172 -26.078 1 88.69 108 ASP A C 1
ATOM 868 O O . ASP A 1 108 ? 8.391 -9.57 -27.016 1 88.69 108 ASP A O 1
ATOM 872 N N . GLY A 1 109 ? 8.062 -9.742 -24.875 1 83.12 109 GLY A N 1
ATOM 873 C CA . GLY A 1 109 ? 9.055 -8.75 -24.484 1 83.12 109 GLY A CA 1
ATOM 874 C C . GLY A 1 109 ? 8.617 -7.324 -24.781 1 83.12 109 GLY A C 1
ATOM 875 O O . GLY A 1 109 ? 9.453 -6.422 -24.906 1 83.12 109 GLY A O 1
ATOM 876 N N . SER A 1 110 ? 7.336 -7.184 -24.953 1 84.94 110 SER A N 1
ATOM 877 C CA . SER A 1 110 ? 6.848 -5.867 -25.359 1 84.94 110 SER A CA 1
ATOM 878 C C . SER A 1 110 ? 7.121 -4.82 -24.281 1 84.94 110 SER A C 1
ATOM 880 O O . SER A 1 110 ? 7.07 -3.619 -24.562 1 84.94 110 SER A O 1
ATOM 882 N N . CYS A 1 111 ? 7.395 -5.234 -23.109 1 81.94 111 CYS A N 1
ATOM 883 C CA . CYS A 1 111 ? 7.711 -4.301 -22.031 1 81.94 111 CYS A CA 1
ATOM 884 C C . CYS A 1 111 ? 9.188 -3.941 -22.031 1 81.94 111 CYS A C 1
ATOM 886 O O . CYS A 1 111 ? 9.617 -3.049 -21.297 1 81.94 111 CYS A O 1
ATOM 888 N N . ASN A 1 112 ? 10.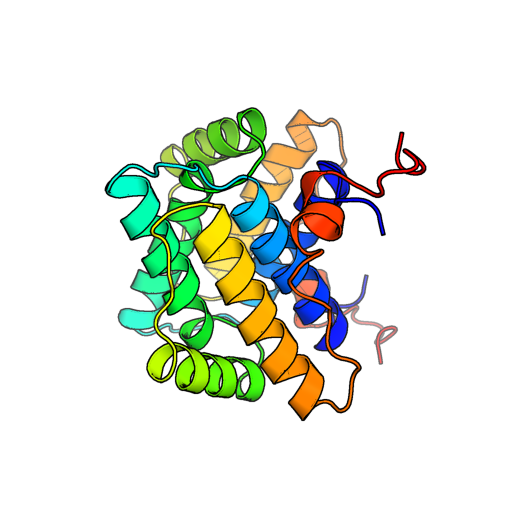016 -4.629 -22.891 1 65 112 ASN A N 1
ATOM 889 C CA . ASN A 1 112 ? 11.453 -4.363 -22.922 1 65 112 ASN A CA 1
ATOM 890 C C . ASN A 1 112 ? 11.758 -3.051 -23.641 1 65 112 ASN A C 1
ATOM 892 O O . ASN A 1 112 ? 11.055 -2.664 -24.562 1 65 112 ASN A O 1
ATOM 896 N N . ASN B 1 1 ? 0.287 -3.701 -19.891 1 81.44 1 ASN B N 1
ATOM 897 C CA . ASN B 1 1 ? 0.275 -4.871 -19.016 1 81.44 1 ASN B CA 1
ATOM 898 C C . ASN B 1 1 ? 1.679 -5.227 -18.531 1 81.44 1 ASN B C 1
ATOM 900 O O . ASN B 1 1 ? 2.037 -6.402 -18.469 1 81.44 1 ASN B O 1
ATOM 904 N N . CYS B 1 2 ? 2.508 -4.223 -18.547 1 93.19 2 CYS B N 1
ATOM 905 C CA . CYS B 1 2 ? 3.863 -4.441 -18.047 1 93.19 2 CYS B CA 1
ATOM 906 C C . CYS B 1 2 ? 3.916 -4.312 -16.531 1 93.19 2 CYS B C 1
ATOM 908 O O . CYS B 1 2 ? 3.186 -3.508 -15.945 1 93.19 2 CYS B O 1
ATOM 910 N N . PRO B 1 3 ? 4.773 -5.102 -15.953 1 96.69 3 PRO B N 1
ATOM 911 C CA . PRO B 1 3 ? 4.98 -4.891 -14.516 1 96.69 3 PRO B CA 1
ATOM 912 C C . PRO B 1 3 ? 5.348 -3.445 -14.18 1 96.69 3 PRO B C 1
ATOM 914 O O . PRO B 1 3 ? 6.004 -2.77 -14.977 1 96.69 3 PRO B O 1
ATOM 917 N N . PRO B 1 4 ? 4.844 -2.947 -13.039 1 96.94 4 PRO B N 1
ATOM 918 C CA . PRO B 1 4 ? 5.199 -1.573 -12.672 1 96.94 4 PRO B CA 1
ATOM 919 C C . PRO B 1 4 ? 6.707 -1.382 -12.5 1 96.94 4 PRO B C 1
ATOM 921 O O . PRO B 1 4 ? 7.391 -2.268 -11.984 1 96.94 4 PRO B O 1
ATOM 924 N N . ASP B 1 5 ? 7.223 -0.285 -13.047 1 95.88 5 ASP B N 1
ATOM 925 C CA . ASP B 1 5 ? 8.594 0.082 -12.711 1 95.88 5 ASP B CA 1
ATOM 926 C C . ASP B 1 5 ? 8.672 0.749 -11.344 1 95.88 5 ASP B C 1
ATOM 928 O O . ASP B 1 5 ? 7.648 0.895 -10.664 1 95.88 5 ASP B O 1
ATOM 932 N N . VAL B 1 6 ? 9.867 1.121 -10.961 1 97 6 VAL B N 1
ATOM 933 C CA . VAL B 1 6 ? 10.141 1.649 -9.625 1 97 6 VAL B CA 1
ATOM 934 C C . VAL B 1 6 ? 9.305 2.91 -9.391 1 97 6 VAL B C 1
ATOM 936 O O . VAL B 1 6 ? 8.758 3.107 -8.305 1 97 6 VAL B O 1
ATOM 939 N N . GLU B 1 7 ? 9.133 3.771 -10.352 1 96.62 7 GLU B N 1
ATOM 940 C CA . GLU B 1 7 ? 8.367 5.012 -10.227 1 96.62 7 GLU B CA 1
ATOM 941 C C . GLU B 1 7 ? 6.879 4.727 -10.055 1 96.62 7 GLU B C 1
ATOM 943 O O . GLU B 1 7 ? 6.211 5.355 -9.234 1 96.62 7 GLU B O 1
ATOM 948 N N . GLN B 1 8 ? 6.363 3.816 -10.898 1 97.75 8 GLN B N 1
ATOM 949 C CA . GLN B 1 8 ? 4.957 3.434 -10.805 1 97.75 8 GLN B CA 1
ATOM 950 C C . GLN B 1 8 ? 4.652 2.797 -9.453 1 97.75 8 GLN B C 1
ATOM 952 O O . GLN B 1 8 ? 3.625 3.096 -8.836 1 97.75 8 GLN B O 1
ATOM 957 N N . LEU B 1 9 ? 5.551 1.896 -9.039 1 98.56 9 LEU B N 1
ATOM 958 C CA . LEU B 1 9 ? 5.406 1.274 -7.723 1 98.56 9 LEU B CA 1
ATOM 959 C C . LEU B 1 9 ? 5.418 2.328 -6.621 1 98.56 9 LEU B C 1
ATOM 961 O O . LEU B 1 9 ? 4.582 2.293 -5.715 1 98.56 9 LEU B O 1
ATOM 965 N N . GLY B 1 10 ? 6.387 3.229 -6.727 1 98.44 10 GLY B N 1
ATOM 966 C CA . GLY B 1 10 ? 6.465 4.305 -5.75 1 98.44 10 GLY B CA 1
ATOM 967 C C . GLY B 1 10 ? 5.195 5.133 -5.676 1 98.44 10 GLY B C 1
ATOM 968 O O . GLY B 1 10 ? 4.668 5.371 -4.59 1 98.44 10 GLY B O 1
ATOM 969 N N . ARG B 1 11 ? 4.695 5.539 -6.789 1 98.25 11 ARG B N 1
ATOM 970 C CA . ARG B 1 11 ? 3.482 6.348 -6.84 1 98.25 11 ARG B CA 1
ATOM 971 C C . ARG B 1 11 ? 2.301 5.602 -6.227 1 98.25 11 ARG B C 1
ATOM 973 O O . ARG B 1 11 ? 1.51 6.188 -5.484 1 98.25 11 ARG B O 1
ATOM 980 N N . ALA B 1 12 ? 2.148 4.379 -6.574 1 98.69 12 ALA B N 1
ATOM 981 C CA . ALA B 1 12 ? 1.062 3.57 -6.027 1 98.69 12 ALA B CA 1
ATOM 982 C C . ALA B 1 12 ? 1.18 3.445 -4.512 1 98.69 12 ALA B C 1
ATOM 984 O O . ALA B 1 12 ? 0.192 3.607 -3.791 1 98.69 12 ALA B O 1
ATOM 985 N N . THR B 1 13 ? 2.389 3.184 -4.016 1 98.88 13 THR B N 1
ATOM 986 C CA . THR B 1 13 ? 2.619 2.969 -2.592 1 98.88 13 THR B CA 1
ATOM 987 C C . THR B 1 13 ? 2.363 4.25 -1.804 1 98.88 13 THR B C 1
ATOM 989 O O . THR B 1 13 ? 1.665 4.234 -0.788 1 98.88 13 THR B O 1
ATOM 992 N N . TRP B 1 14 ? 2.842 5.395 -2.299 1 98.88 14 TRP B N 1
ATOM 993 C CA . TRP B 1 14 ? 2.629 6.664 -1.615 1 98.88 14 TRP B CA 1
ATOM 994 C C . TRP B 1 14 ? 1.154 7.055 -1.637 1 98.88 14 TRP B C 1
ATOM 996 O O . TRP B 1 14 ? 0.642 7.621 -0.669 1 98.88 14 TRP B O 1
ATOM 1006 N N . THR B 1 15 ? 0.487 6.75 -2.76 1 98.81 15 THR B N 1
ATOM 1007 C CA . THR B 1 15 ? -0.947 7.016 -2.824 1 98.81 15 THR B CA 1
ATOM 1008 C C . THR B 1 15 ? -1.689 6.238 -1.742 1 98.81 15 THR B C 1
ATOM 1010 O O . THR B 1 15 ? -2.527 6.797 -1.031 1 98.81 15 THR B O 1
ATOM 1013 N N . PHE B 1 16 ? -1.431 4.98 -1.595 1 98.88 16 PHE B N 1
ATOM 1014 C CA . PHE B 1 16 ? -2.035 4.141 -0.566 1 98.88 16 PHE B CA 1
ATOM 1015 C C . PHE B 1 16 ? -1.744 4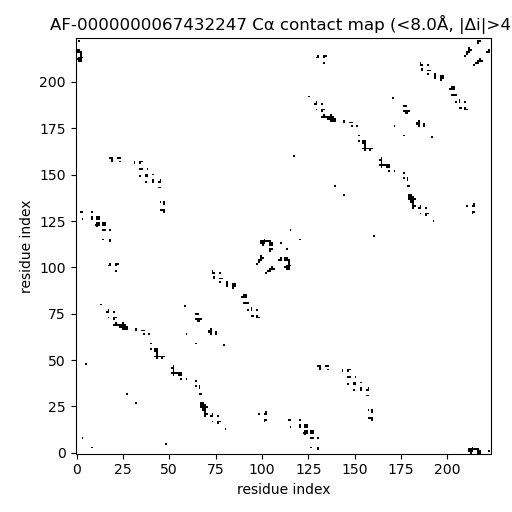.695 0.824 1 98.88 16 PHE B C 1
ATOM 1017 O O . PHE B 1 16 ? -2.658 4.875 1.63 1 98.88 16 PHE B O 1
ATOM 1024 N N . LEU B 1 17 ? -0.469 5.02 1.083 1 98.94 17 LEU B N 1
ATOM 1025 C CA . LEU B 1 17 ? -0.046 5.434 2.416 1 98.94 17 LEU B CA 1
ATOM 1026 C C . LEU B 1 17 ? -0.648 6.789 2.779 1 98.94 17 LEU B C 1
ATOM 1028 O O . LEU B 1 17 ? -1.199 6.953 3.871 1 98.94 17 LEU B O 1
ATOM 1032 N N . HIS B 1 18 ? -0.564 7.77 1.841 1 98.94 18 HIS B N 1
ATOM 1033 C CA . HIS B 1 18 ? -1.079 9.102 2.123 1 98.94 18 HIS B CA 1
ATOM 1034 C C . HIS B 1 18 ? -2.594 9.086 2.297 1 98.94 18 HIS B C 1
ATOM 1036 O O . HIS B 1 18 ? -3.131 9.766 3.176 1 98.94 18 HIS B O 1
ATOM 1042 N N . THR B 1 19 ? -3.312 8.367 1.446 1 98.81 19 THR B N 1
ATOM 1043 C CA . THR B 1 19 ? -4.766 8.305 1.562 1 98.81 19 THR B CA 1
ATOM 1044 C C . THR B 1 19 ? -5.18 7.641 2.871 1 98.81 19 TH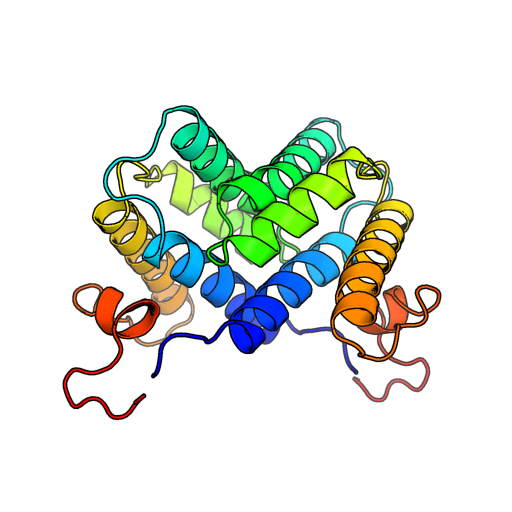R B C 1
ATOM 1046 O O . THR B 1 19 ? -6.07 8.125 3.568 1 98.81 19 THR B O 1
ATOM 1049 N N . THR B 1 20 ? -4.535 6.512 3.225 1 98.88 20 THR B N 1
ATOM 1050 C CA . THR B 1 20 ? -4.82 5.836 4.484 1 98.88 20 THR B CA 1
ATOM 1051 C C . THR B 1 20 ? -4.602 6.781 5.664 1 98.88 20 THR B C 1
ATOM 1053 O O . THR B 1 20 ? -5.43 6.844 6.578 1 98.88 20 THR B O 1
ATOM 1056 N N . ALA B 1 21 ? -3.5 7.527 5.602 1 98.88 21 ALA B N 1
ATOM 1057 C CA . ALA B 1 21 ? -3.215 8.477 6.672 1 98.88 21 ALA B CA 1
ATOM 1058 C C . ALA B 1 21 ? -4.289 9.562 6.742 1 98.88 21 ALA B C 1
ATOM 1060 O O . ALA B 1 21 ? -4.688 9.977 7.832 1 98.88 21 ALA B O 1
ATOM 1061 N N . ALA B 1 22 ? -4.73 10.008 5.602 1 98.69 22 ALA B N 1
ATOM 1062 C CA . ALA B 1 22 ? -5.707 11.086 5.516 1 98.69 22 ALA B CA 1
ATOM 1063 C C . ALA B 1 22 ? -7.023 10.695 6.18 1 98.69 22 ALA B C 1
ATOM 1065 O O . ALA B 1 22 ? -7.754 11.547 6.688 1 98.69 22 ALA B O 1
ATOM 1066 N N . TYR B 1 23 ? -7.301 9.453 6.223 1 98.62 23 TYR B N 1
ATOM 1067 C CA . TYR B 1 23 ? -8.586 9 6.754 1 98.62 23 TYR B CA 1
ATOM 1068 C C . TYR B 1 23 ? -8.391 8.195 8.031 1 98.62 23 TYR B C 1
ATOM 1070 O O . TYR B 1 23 ? -9.32 7.543 8.508 1 98.62 23 TYR B O 1
ATOM 1078 N N . TYR B 1 24 ? -7.121 8.133 8.508 1 98.75 24 TYR B N 1
ATOM 1079 C CA . TYR B 1 24 ? -6.812 7.609 9.836 1 98.75 24 TYR B CA 1
ATOM 1080 C C . TYR B 1 24 ? -7.574 8.375 10.914 1 98.75 24 TYR B C 1
ATOM 1082 O O . TYR B 1 24 ? -7.809 9.578 10.781 1 98.75 24 TYR B O 1
ATOM 1090 N N . PRO B 1 25 ? -7.988 7.668 12 1 98.56 25 PRO B N 1
ATOM 1091 C CA . PRO B 1 25 ? -8.781 8.359 13.016 1 98.56 25 PRO B CA 1
ATOM 1092 C C . PRO B 1 25 ? -8 9.477 13.711 1 98.56 25 PRO B C 1
ATOM 1094 O O . PRO B 1 25 ? -6.789 9.367 13.898 1 98.56 25 PRO B O 1
ATOM 1097 N N . GLU B 1 26 ? -8.719 10.523 14.094 1 98.44 26 GLU B N 1
ATOM 1098 C CA . GLU B 1 26 ? -8.117 11.57 14.914 1 98.44 26 GLU B CA 1
ATOM 1099 C C . GLU B 1 26 ? -7.637 11.016 16.25 1 98.44 26 GLU B C 1
ATOM 1101 O O . GLU B 1 26 ? -6.605 11.445 16.766 1 98.44 26 GLU B O 1
ATOM 1106 N N . LYS B 1 27 ? -8.461 10.125 16.797 1 98.69 27 LYS B N 1
ATOM 1107 C CA . LYS B 1 27 ? -8.156 9.406 18.031 1 98.69 27 LYS B CA 1
ATOM 1108 C C . LYS B 1 27 ? -8.18 7.898 17.812 1 98.69 27 LYS B C 1
ATOM 1110 O O . LYS B 1 27 ? -9.148 7.23 18.156 1 98.69 27 LYS B O 1
ATOM 1115 N N . PRO B 1 28 ? -7.055 7.398 17.312 1 98.81 28 PRO B N 1
ATOM 1116 C CA . PRO B 1 28 ? -7.027 5.965 17 1 98.81 28 PRO B CA 1
ATOM 1117 C C . PRO B 1 28 ? -7.078 5.094 18.25 1 98.81 28 PRO B C 1
ATOM 1119 O O . PRO B 1 28 ? -6.578 5.496 19.312 1 98.81 28 PRO B O 1
ATOM 1122 N N . THR B 1 29 ? -7.715 3.967 18.125 1 98.75 29 THR B N 1
ATOM 1123 C CA . THR B 1 29 ? -7.664 2.961 19.188 1 98.75 29 THR B CA 1
ATOM 1124 C C . THR B 1 29 ? -6.27 2.35 19.281 1 98.75 29 THR B C 1
ATOM 1126 O O . THR B 1 29 ? -5.457 2.492 18.359 1 98.75 29 THR B O 1
ATOM 1129 N N . PRO B 1 30 ? -5.98 1.654 20.406 1 98.62 30 PRO B N 1
ATOM 1130 C CA . PRO B 1 30 ? -4.691 0.964 20.5 1 98.62 30 PRO B CA 1
ATOM 1131 C C . PRO B 1 30 ? -4.461 -0.028 19.359 1 98.62 30 PRO B C 1
ATOM 1133 O O . PRO B 1 30 ? -3.342 -0.148 18.859 1 98.62 30 PRO B O 1
ATOM 1136 N N . THR B 1 31 ? -5.523 -0.708 18.938 1 98.69 31 THR B N 1
ATOM 1137 C CA . THR B 1 31 ? -5.418 -1.664 17.844 1 98.69 31 THR B CA 1
ATOM 1138 C C . THR B 1 31 ? -5.055 -0.957 16.547 1 98.69 31 THR B C 1
ATOM 1140 O O . THR B 1 31 ? -4.191 -1.425 15.797 1 98.69 31 THR B O 1
ATOM 1143 N N . GLN B 1 32 ? -5.691 0.15 16.297 1 98.81 32 GLN B N 1
ATOM 1144 C CA . GLN B 1 32 ? -5.379 0.921 15.102 1 98.81 32 GLN B CA 1
ATOM 1145 C C . GLN B 1 32 ? -3.939 1.432 15.141 1 98.81 32 GLN B C 1
ATOM 1147 O O . GLN B 1 32 ? -3.232 1.379 14.133 1 98.81 32 GLN B O 1
ATOM 1152 N N . ARG B 1 33 ? -3.48 1.876 16.219 1 98.88 33 ARG B N 1
ATOM 1153 C CA . ARG B 1 33 ? -2.115 2.369 16.375 1 98.88 33 ARG B CA 1
ATOM 1154 C C . ARG B 1 33 ? -1.101 1.257 16.141 1 98.88 33 ARG B C 1
ATOM 1156 O O . ARG B 1 33 ? -0.125 1.447 15.414 1 98.88 33 ARG B O 1
ATOM 1163 N N . ALA B 1 34 ? -1.386 0.143 16.766 1 98.75 34 ALA B N 1
ATOM 1164 C CA . ALA B 1 34 ? -0.471 -0.986 16.625 1 98.75 34 ALA B CA 1
ATOM 1165 C C . ALA B 1 34 ? -0.382 -1.433 15.164 1 98.75 34 ALA B C 1
ATOM 1167 O O . ALA B 1 34 ? 0.708 -1.711 14.656 1 98.75 34 ALA B O 1
ATOM 1168 N N . ASN B 1 35 ? -1.486 -1.485 14.523 1 98.81 35 ASN B N 1
ATOM 1169 C CA . ASN B 1 35 ? -1.507 -1.947 13.141 1 98.81 35 ASN B CA 1
ATOM 1170 C C . ASN B 1 35 ? -0.851 -0.938 12.203 1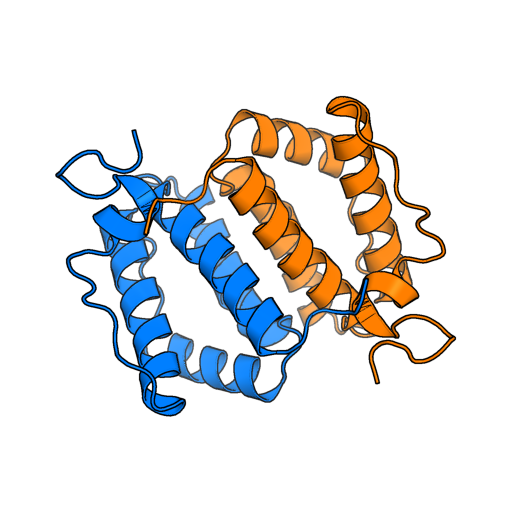 98.81 35 ASN B C 1
ATOM 1172 O O . ASN B 1 35 ? -0.176 -1.32 11.242 1 98.81 35 ASN B O 1
ATOM 1176 N N . MET B 1 36 ? -1.035 0.335 12.43 1 98.94 36 MET B N 1
ATOM 1177 C CA . MET B 1 36 ? -0.377 1.349 11.609 1 98.94 36 MET B CA 1
ATOM 1178 C C . MET B 1 36 ? 1.137 1.29 11.789 1 98.94 36 MET B C 1
ATOM 1180 O O . MET B 1 36 ? 1.882 1.357 10.805 1 98.94 36 MET B O 1
ATOM 1184 N N . LEU B 1 37 ? 1.584 1.145 13.031 1 98.75 37 LEU B N 1
ATOM 1185 C CA . LEU B 1 37 ? 3.016 1.024 13.289 1 98.75 37 LEU B CA 1
ATOM 1186 C C . LEU B 1 37 ? 3.59 -0.208 12.602 1 98.75 37 LEU B C 1
ATOM 1188 O O . LEU B 1 37 ? 4.648 -0.138 11.969 1 98.75 37 LEU B O 1
ATOM 1192 N N . MET B 1 38 ? 2.914 -1.297 12.742 1 98.25 38 MET B N 1
ATOM 1193 C CA . MET B 1 38 ? 3.369 -2.539 12.125 1 98.25 38 MET B CA 1
ATOM 1194 C C . MET B 1 38 ? 3.404 -2.412 10.609 1 98.25 38 MET B C 1
ATOM 1196 O O . MET B 1 38 ? 4.348 -2.873 9.961 1 98.25 38 MET B O 1
ATOM 1200 N N . LEU B 1 39 ? 2.387 -1.804 10.023 1 98.75 39 LEU B N 1
ATOM 1201 C CA . LEU B 1 39 ? 2.35 -1.584 8.586 1 98.75 39 LEU B CA 1
ATOM 1202 C C . LEU B 1 39 ? 3.561 -0.781 8.125 1 98.75 39 LEU B C 1
ATOM 1204 O O . LEU B 1 39 ? 4.27 -1.192 7.203 1 98.75 39 LEU B O 1
ATOM 1208 N N . LEU B 1 40 ? 3.838 0.316 8.75 1 98.88 40 LEU B N 1
ATOM 1209 C CA . LEU B 1 40 ? 4.938 1.187 8.352 1 98.88 40 LEU B CA 1
ATOM 1210 C C . LEU B 1 40 ? 6.281 0.488 8.539 1 98.88 40 LEU B C 1
ATOM 1212 O O . LEU B 1 40 ? 7.18 0.629 7.707 1 98.88 40 LEU B O 1
ATOM 1216 N N . ARG B 1 41 ? 6.379 -0.301 9.562 1 98.12 41 ARG B N 1
ATOM 1217 C CA . ARG B 1 41 ? 7.648 -0.956 9.859 1 98.12 41 ARG B CA 1
ATOM 1218 C C . ARG B 1 41 ? 7.859 -2.178 8.969 1 98.12 41 ARG B C 1
ATOM 1220 O O . ARG B 1 41 ? 8.969 -2.699 8.883 1 98.12 41 ARG B O 1
ATOM 1227 N N . SER B 1 42 ? 6.82 -2.623 8.375 1 98.56 42 SER B N 1
ATOM 1228 C CA . SER B 1 42 ? 6.953 -3.766 7.477 1 98.56 42 SER B CA 1
ATOM 1229 C C . SER B 1 42 ? 7.516 -3.342 6.121 1 98.56 42 SER B C 1
ATOM 1231 O O . SER B 1 42 ? 8.016 -4.176 5.367 1 98.56 42 SER B O 1
ATOM 1233 N N . LEU B 1 43 ? 7.395 -2.066 5.793 1 98.75 43 LEU B N 1
ATOM 1234 C CA . LEU B 1 43 ? 7.75 -1.578 4.465 1 98.75 43 LEU B CA 1
ATOM 1235 C C . LEU B 1 43 ? 9.234 -1.793 4.184 1 98.75 43 LEU B C 1
ATOM 1237 O O . LEU B 1 43 ? 9.602 -2.357 3.15 1 98.75 43 LEU B O 1
ATOM 1241 N N . PRO B 1 44 ? 10.141 -1.519 5.113 1 98.62 44 PRO B N 1
ATOM 1242 C CA . PRO B 1 44 ? 11.555 -1.752 4.828 1 98.62 44 PRO B CA 1
ATOM 1243 C C . PRO B 1 44 ? 11.891 -3.232 4.648 1 98.62 44 PRO B C 1
ATOM 1245 O O . PRO B 1 44 ? 12.938 -3.572 4.09 1 98.62 44 PRO B O 1
ATOM 1248 N N . ILE B 1 45 ? 11.031 -4.078 5.098 1 98.69 45 ILE B N 1
ATOM 1249 C CA . ILE B 1 45 ? 11.281 -5.516 5.059 1 98.69 45 ILE B CA 1
ATOM 1250 C C . ILE B 1 45 ? 10.734 -6.098 3.756 1 98.69 45 ILE B C 1
ATOM 1252 O O . ILE B 1 45 ? 11.328 -7.02 3.188 1 98.69 45 ILE B O 1
ATOM 1256 N N . LEU B 1 46 ? 9.641 -5.535 3.268 1 98.88 46 LEU B N 1
ATOM 1257 C CA . LEU B 1 46 ? 8.859 -6.242 2.256 1 98.88 46 LEU B CA 1
ATOM 1258 C C . LEU B 1 46 ? 8.914 -5.512 0.919 1 98.88 46 LEU B C 1
ATOM 1260 O O . LEU B 1 46 ? 8.617 -6.094 -0.125 1 98.88 46 LEU B O 1
ATOM 1264 N N . TYR B 1 47 ? 9.234 -4.176 0.872 1 98.81 47 TYR B N 1
ATOM 1265 C CA . TYR B 1 47 ? 9.109 -3.35 -0.324 1 98.81 47 TYR B CA 1
ATOM 1266 C C . TYR B 1 47 ? 10.039 -3.84 -1.428 1 98.81 47 TYR B C 1
ATOM 1268 O O . TYR B 1 47 ? 11.219 -4.105 -1.183 1 98.81 47 TYR B O 1
ATOM 1276 N N . PRO B 1 48 ? 9.539 -3.971 -2.672 1 98 48 PRO B N 1
ATOM 1277 C CA . PRO B 1 48 ? 10.258 -4.672 -3.74 1 98 48 PRO B CA 1
ATOM 1278 C C . PRO B 1 48 ? 11.297 -3.791 -4.422 1 98 48 PRO B C 1
ATOM 1280 O O . PRO B 1 48 ? 11.625 -4.004 -5.594 1 98 48 PRO B O 1
ATOM 1283 N N . CYS B 1 49 ? 11.828 -2.84 -3.893 1 98.19 49 CYS B N 1
ATOM 1284 C CA . CYS B 1 49 ? 12.992 -2.037 -4.262 1 98.19 49 CYS B CA 1
ATOM 1285 C C . CYS B 1 49 ? 13.977 -1.946 -3.104 1 98.19 49 CYS B C 1
ATOM 1287 O O . CYS B 1 49 ? 13.742 -1.226 -2.133 1 98.19 49 CYS B O 1
ATOM 1289 N N . LYS B 1 50 ? 15.047 -2.707 -3.281 1 97.75 50 LYS B N 1
ATOM 1290 C CA . LYS B 1 50 ? 15.953 -2.92 -2.156 1 97.75 50 LYS B CA 1
ATOM 1291 C C . LYS B 1 50 ? 16.516 -1.596 -1.649 1 97.75 50 LYS B C 1
ATOM 1293 O O . LYS B 1 50 ? 16.5 -1.327 -0.447 1 97.75 50 LYS B O 1
ATOM 1298 N N . TRP B 1 51 ? 17.016 -0.804 -2.574 1 97.75 51 TRP B N 1
ATOM 1299 C CA . TRP B 1 51 ? 17.625 0.438 -2.113 1 97.75 51 TRP B CA 1
ATOM 1300 C C . TRP B 1 51 ? 16.562 1.388 -1.553 1 97.75 51 TRP B C 1
ATOM 1302 O O . TRP B 1 51 ? 16.844 2.16 -0.632 1 97.75 51 TRP B O 1
ATOM 1312 N N . CYS B 1 52 ? 15.281 1.423 -2.074 1 98.56 52 CYS B N 1
ATOM 1313 C CA . CYS B 1 52 ? 14.172 2.191 -1.519 1 98.56 52 CYS B CA 1
ATOM 1314 C C . CYS B 1 52 ? 13.852 1.739 -0.098 1 98.56 52 CYS B C 1
ATOM 1316 O O . CYS B 1 52 ? 13.703 2.568 0.801 1 98.56 52 CYS B O 1
ATOM 1318 N N . ALA B 1 53 ? 13.773 0.427 0.06 1 98.62 53 ALA B N 1
ATOM 1319 C CA . ALA B 1 53 ? 13.453 -0.182 1.35 1 98.62 53 ALA B CA 1
ATOM 1320 C C . ALA B 1 53 ? 14.516 0.154 2.393 1 98.62 53 ALA B C 1
ATOM 1322 O O . ALA B 1 53 ? 14.188 0.551 3.514 1 98.62 53 ALA B O 1
ATOM 1323 N N . ASP B 1 54 ? 15.742 -0.03 1.994 1 98.38 54 ASP B N 1
ATOM 1324 C CA . ASP B 1 54 ? 16.859 0.28 2.893 1 98.38 54 ASP B CA 1
ATOM 1325 C C . ASP B 1 54 ? 16.828 1.746 3.316 1 98.38 54 ASP B C 1
ATOM 1327 O O . ASP B 1 54 ? 17.016 2.062 4.492 1 98.38 54 ASP B O 1
ATOM 1331 N N . ASP B 1 55 ? 16.641 2.584 2.355 1 98.5 55 ASP B N 1
ATOM 1332 C CA . ASP B 1 55 ? 16.609 4.016 2.637 1 98.5 55 ASP B CA 1
ATOM 1333 C C . ASP B 1 55 ? 15.461 4.355 3.588 1 98.5 55 ASP B C 1
ATOM 1335 O O . ASP B 1 55 ? 15.641 5.117 4.543 1 98.5 55 ASP B O 1
ATOM 1339 N N . PHE B 1 56 ? 14.289 3.824 3.352 1 98.56 56 PHE B N 1
ATOM 1340 C CA . PHE B 1 56 ? 13.133 4.086 4.203 1 98.56 56 PHE B CA 1
ATOM 1341 C C . PHE B 1 56 ? 13.359 3.527 5.602 1 98.56 56 PHE B C 1
ATOM 1343 O O . PHE B 1 56 ? 12.945 4.137 6.594 1 98.56 56 PHE B O 1
ATOM 1350 N N . GLY B 1 57 ? 13.914 2.334 5.695 1 98.56 57 GLY B N 1
ATOM 1351 C CA . GLY B 1 57 ? 14.242 1.739 6.98 1 98.56 57 GLY B CA 1
ATOM 1352 C C . GLY B 1 57 ? 15.133 2.619 7.836 1 98.56 57 GLY B C 1
ATOM 1353 O O . GLY B 1 57 ? 14.875 2.805 9.023 1 98.56 57 GLY B O 1
ATOM 1354 N N . GLN B 1 58 ? 16.141 3.162 7.223 1 98.38 58 GLN B N 1
ATOM 1355 C CA . GLN B 1 58 ? 17.016 4.086 7.934 1 98.38 58 GLN B CA 1
ATOM 1356 C C . GLN B 1 58 ? 16.266 5.34 8.367 1 98.38 58 GLN B C 1
ATOM 1358 O O . GLN B 1 58 ? 16.469 5.84 9.477 1 98.38 58 GLN B O 1
ATOM 1363 N N . ASP B 1 59 ? 15.445 5.84 7.469 1 98.19 59 ASP B N 1
ATOM 1364 C CA . ASP B 1 59 ? 14.688 7.062 7.734 1 98.19 59 ASP B CA 1
ATOM 1365 C C . ASP B 1 59 ? 13.727 6.871 8.906 1 98.19 59 ASP B C 1
ATOM 1367 O O . ASP B 1 59 ? 13.609 7.746 9.766 1 98.19 59 ASP B O 1
ATOM 1371 N N . ILE B 1 60 ? 13.047 5.742 8.961 1 97.81 60 ILE B N 1
ATOM 1372 C CA . ILE B 1 60 ? 12.047 5.508 9.992 1 97.81 60 ILE B CA 1
ATOM 1373 C C . ILE B 1 60 ? 12.742 5.301 11.344 1 97.81 60 ILE B C 1
ATOM 1375 O O . ILE B 1 60 ? 12.172 5.613 12.391 1 97.81 60 ILE B O 1
ATOM 1379 N N . GLU B 1 61 ? 13.914 4.73 11.328 1 97.69 61 GLU B N 1
ATOM 1380 C CA . GLU B 1 61 ? 14.688 4.59 12.562 1 97.69 61 GLU B CA 1
ATOM 1381 C C . GLU B 1 61 ? 15.055 5.953 13.133 1 97.69 61 GLU B C 1
ATOM 1383 O O . GLU B 1 61 ? 15.039 6.145 14.352 1 97.69 61 GLU B O 1
ATOM 1388 N N . LYS B 1 62 ? 15.398 6.871 12.258 1 98.19 62 LYS B N 1
ATOM 1389 C CA . LYS B 1 62 ? 15.789 8.211 12.672 1 98.19 62 LYS B CA 1
ATOM 1390 C C . LYS B 1 62 ? 14.562 9.062 13.016 1 98.19 62 LYS B C 1
ATOM 1392 O O . LYS B 1 62 ? 14.656 10 13.805 1 98.19 62 LYS B O 1
ATOM 1397 N N . HIS B 1 63 ? 13.5 8.766 12.406 1 98.56 63 HIS B N 1
ATOM 1398 C CA . HIS B 1 63 ? 12.242 9.469 12.578 1 98.56 63 HIS B CA 1
ATOM 1399 C C . HIS B 1 63 ? 11.094 8.5 12.859 1 98.56 63 HIS B C 1
ATOM 1401 O O . HIS B 1 63 ? 10.352 8.133 11.945 1 98.56 63 HIS B O 1
ATOM 1407 N N . ALA B 1 64 ? 10.883 8.242 14.117 1 98.38 64 ALA B N 1
ATOM 1408 C CA . ALA B 1 64 ? 9.844 7.281 14.477 1 98.38 64 ALA B CA 1
ATOM 1409 C C . ALA B 1 64 ? 8.477 7.75 13.992 1 98.38 64 ALA B C 1
ATOM 1411 O O . ALA B 1 64 ? 8.148 8.938 14.094 1 98.38 64 ALA B O 1
ATOM 1412 N N . PRO B 1 65 ? 7.711 6.809 13.43 1 98.75 65 PRO B N 1
ATOM 1413 C CA . PRO B 1 65 ? 6.371 7.207 12.984 1 98.75 65 PRO B CA 1
ATOM 1414 C C . PRO B 1 65 ? 5.527 7.805 14.109 1 98.75 65 PRO B C 1
ATOM 1416 O O . PRO B 1 65 ? 5.598 7.344 15.258 1 98.75 65 PRO B O 1
ATOM 1419 N N . ASP B 1 66 ? 4.844 8.82 13.812 1 98.81 66 ASP B N 1
ATOM 1420 C CA . ASP B 1 66 ? 3.844 9.352 14.727 1 98.81 66 ASP B CA 1
ATOM 1421 C C . ASP B 1 66 ? 2.438 8.906 14.336 1 98.81 66 ASP B C 1
ATOM 1423 O O . ASP B 1 66 ? 1.826 9.492 13.43 1 98.81 66 ASP B O 1
ATOM 1427 N N . VAL B 1 67 ? 1.909 7.945 15.078 1 98.88 67 VAL B N 1
ATOM 1428 C CA . VAL B 1 67 ? 0.616 7.363 14.734 1 98.88 67 VAL B CA 1
ATOM 1429 C C . VAL B 1 67 ? -0.429 7.773 15.766 1 98.88 67 VAL B C 1
ATOM 1431 O O . VAL B 1 67 ? -1.387 7.039 16.016 1 98.88 67 VAL B O 1
ATOM 1434 N N . SER B 1 68 ? -0.146 8.859 16.406 1 98.75 68 SER B N 1
ATOM 1435 C CA . SER B 1 68 ? -1.018 9.305 17.484 1 98.75 68 SER B CA 1
ATOM 1436 C C . SER B 1 68 ? -2.359 9.797 16.953 1 98.75 68 SER B C 1
ATOM 1438 O O . SER B 1 68 ? -3.316 9.953 17.703 1 98.75 68 SER B O 1
ATOM 1440 N N . GLY B 1 69 ? -2.467 10.078 15.719 1 98.75 69 GLY B N 1
ATOM 1441 C CA . GLY B 1 69 ? -3.686 10.523 15.055 1 98.75 69 GLY B CA 1
ATOM 1442 C C . GLY B 1 69 ? -3.477 10.891 13.602 1 98.75 69 GLY B C 1
ATOM 1443 O O . GLY B 1 69 ? -2.346 10.891 13.109 1 98.75 69 GLY B O 1
ATOM 1444 N N . ARG B 1 70 ? -4.562 11.211 12.992 1 98.5 70 ARG B N 1
ATOM 1445 C CA . ARG B 1 70 ? -4.598 11.477 11.555 1 98.5 70 ARG B CA 1
ATOM 1446 C C . ARG B 1 70 ? -3.658 12.617 11.18 1 98.5 70 ARG B C 1
ATOM 1448 O O . ARG B 1 70 ? -2.889 12.508 10.227 1 98.5 70 ARG B O 1
ATOM 1455 N N . VAL B 1 71 ? -3.715 13.711 11.859 1 98.69 71 VAL B N 1
ATOM 1456 C CA . VAL B 1 71 ? -2.959 14.914 11.523 1 98.69 71 VAL B CA 1
ATOM 1457 C C . VAL B 1 71 ? -1.463 14.641 11.664 1 98.69 71 VAL B C 1
ATOM 1459 O O . VAL B 1 71 ? -0.686 14.922 10.742 1 98.69 71 VAL B O 1
ATOM 1462 N N . ALA B 1 72 ? -1.075 14.062 12.766 1 98.81 72 ALA B N 1
ATOM 1463 C CA . ALA B 1 72 ? 0.33 13.758 13.031 1 98.81 72 ALA B CA 1
ATOM 1464 C C . ALA B 1 72 ? 0.869 12.75 12.023 1 98.81 72 ALA B C 1
ATOM 1466 O O . ALA B 1 72 ? 1.979 12.906 11.508 1 98.81 72 ALA B O 1
ATOM 1467 N N . LEU B 1 73 ? 0.128 11.734 11.758 1 98.94 73 LEU B N 1
ATOM 1468 C CA . LEU B 1 73 ? 0.536 10.695 10.82 1 98.94 73 LEU B CA 1
ATOM 1469 C C . LEU B 1 73 ? 0.695 11.258 9.414 1 98.94 73 LEU B C 1
ATOM 1471 O O . LEU B 1 73 ? 1.662 10.945 8.719 1 98.94 73 LEU B O 1
ATOM 1475 N N . SER B 1 74 ? -0.264 12.078 8.977 1 98.88 74 SER B N 1
ATOM 1476 C CA . SER B 1 74 ? -0.216 12.688 7.648 1 98.88 74 SER B CA 1
ATOM 1477 C C . SER B 1 74 ? 1.014 13.57 7.488 1 98.88 74 SER B C 1
ATOM 1479 O O . SER B 1 74 ? 1.669 13.555 6.445 1 98.88 74 SER B O 1
ATOM 1481 N N . ARG B 1 75 ? 1.261 14.328 8.477 1 98.81 75 ARG B N 1
ATOM 1482 C CA . ARG B 1 75 ? 2.439 15.188 8.438 1 98.81 75 ARG B CA 1
ATOM 1483 C C . ARG B 1 75 ? 3.719 14.359 8.375 1 98.81 75 ARG B C 1
ATOM 1485 O O . ARG B 1 75 ? 4.621 14.664 7.594 1 98.81 75 ARG B O 1
ATOM 1492 N N . TRP B 1 76 ? 3.824 13.391 9.227 1 98.94 76 TRP B N 1
ATOM 1493 C CA . TRP B 1 76 ? 4.996 12.516 9.25 1 98.94 76 TRP B CA 1
ATOM 1494 C C . TRP B 1 76 ? 5.242 11.906 7.879 1 98.94 76 TRP B C 1
ATOM 1496 O O . TRP B 1 76 ? 6.359 11.961 7.355 1 98.94 76 TRP B O 1
ATOM 1506 N N . LEU B 1 77 ? 4.215 11.312 7.301 1 98.94 77 LEU B N 1
ATOM 1507 C CA . LEU B 1 77 ? 4.344 10.688 5.984 1 98.94 77 LEU B CA 1
ATOM 1508 C C . LEU B 1 77 ? 4.793 11.711 4.945 1 98.94 77 LEU B C 1
ATOM 1510 O O . LEU B 1 77 ? 5.602 11.391 4.07 1 98.94 77 LEU B O 1
ATOM 1514 N N . CYS B 1 78 ? 4.211 12.914 5.012 1 98.94 78 CYS B N 1
ATOM 1515 C CA . CYS B 1 78 ? 4.586 13.969 4.078 1 98.94 78 CYS B CA 1
ATOM 1516 C C . CYS B 1 78 ? 6.07 14.297 4.195 1 98.94 78 CYS B C 1
ATOM 1518 O O . CYS B 1 78 ? 6.766 14.422 3.186 1 98.94 78 CYS B O 1
ATOM 1520 N N . GLU B 1 79 ? 6.535 14.383 5.371 1 98.88 79 GLU B N 1
ATOM 1521 C CA . GLU B 1 79 ? 7.938 14.719 5.609 1 98.88 79 GLU B CA 1
ATOM 1522 C C . GLU B 1 79 ? 8.859 13.594 5.145 1 98.88 79 GLU B C 1
ATOM 1524 O O . GLU B 1 79 ? 9.914 13.852 4.566 1 98.88 79 GLU B O 1
ATOM 1529 N N . ARG B 1 80 ? 8.508 12.367 5.457 1 98.88 80 ARG B N 1
ATOM 1530 C CA . ARG B 1 80 ? 9.297 11.234 4.969 1 98.88 80 ARG B CA 1
ATOM 1531 C C . ARG B 1 80 ? 9.32 11.203 3.443 1 98.88 80 ARG B C 1
ATOM 1533 O O . ARG B 1 80 ? 10.359 10.938 2.84 1 98.88 80 ARG B O 1
ATOM 1540 N N . HIS B 1 81 ? 8.094 11.398 2.771 1 98.81 81 HIS B N 1
ATOM 1541 C CA . HIS B 1 81 ? 8.016 11.43 1.316 1 98.81 81 HIS B CA 1
ATOM 1542 C C . HIS B 1 81 ? 8.891 12.539 0.743 1 98.81 81 HIS B C 1
ATOM 1544 O O . HIS B 1 81 ? 9.516 12.367 -0.306 1 98.81 81 HIS B O 1
ATOM 1550 N N . ASN B 1 82 ? 8.953 13.695 1.427 1 98.81 82 ASN B N 1
ATOM 1551 C CA . ASN B 1 82 ? 9.789 14.812 1 1 98.81 82 ASN B CA 1
ATOM 1552 C C . ASN B 1 82 ? 11.273 14.469 1.091 1 98.81 82 ASN B C 1
ATOM 1554 O O . ASN B 1 82 ? 12.07 14.922 0.275 1 98.81 82 ASN B O 1
ATOM 1558 N N . GLU B 1 83 ? 11.633 13.734 2.111 1 98.56 83 GLU B N 1
ATOM 1559 C CA . GLU B 1 83 ? 13.016 13.281 2.18 1 98.56 83 GLU B CA 1
ATOM 1560 C C . GLU B 1 83 ? 13.398 12.484 0.931 1 98.56 83 GLU B C 1
ATOM 1562 O O . GLU B 1 83 ? 14.477 12.68 0.369 1 98.56 83 GLU B O 1
ATOM 1567 N N . VAL B 1 84 ? 12.539 11.586 0.515 1 98.44 84 VAL B N 1
ATOM 1568 C CA . VAL B 1 84 ? 12.766 10.805 -0.698 1 98.44 84 VAL B CA 1
ATOM 1569 C C . VAL B 1 84 ? 12.828 11.734 -1.907 1 98.44 84 VAL B C 1
ATOM 1571 O O . VAL B 1 84 ? 13.703 11.594 -2.764 1 98.44 84 VAL B O 1
ATOM 1574 N N . ASN B 1 85 ? 11.812 12.695 -1.985 1 98.44 85 ASN B N 1
ATOM 1575 C CA . ASN B 1 85 ? 11.812 13.672 -3.074 1 98.44 85 ASN B CA 1
ATOM 1576 C C . ASN B 1 85 ? 13.141 14.406 -3.172 1 98.44 85 ASN B C 1
ATOM 1578 O O . ASN B 1 85 ? 13.688 14.562 -4.262 1 98.44 85 ASN B O 1
ATOM 1582 N N . SER B 1 86 ? 13.578 14.867 -2.072 1 98.31 86 SER B N 1
ATOM 1583 C CA . SER B 1 86 ? 14.82 15.625 -2.031 1 98.31 86 SER B CA 1
ATOM 1584 C C . SER B 1 86 ? 15.984 14.797 -2.561 1 98.31 86 SER B C 1
ATOM 1586 O O . SER B 1 86 ? 16.781 15.273 -3.379 1 98.31 86 SER B O 1
ATOM 1588 N N . LYS B 1 87 ? 16.094 13.57 -2.125 1 97.69 87 LYS B N 1
ATOM 1589 C CA . LYS B 1 87 ? 17.172 12.68 -2.547 1 97.69 87 LYS B CA 1
ATOM 1590 C C . LYS B 1 87 ? 17.125 12.422 -4.051 1 97.69 87 LYS B C 1
ATOM 1592 O O . LYS B 1 87 ? 18.156 12.219 -4.691 1 97.69 87 LYS B O 1
ATOM 1597 N N . LEU B 1 88 ? 15.953 12.484 -4.641 1 97.31 88 LEU B N 1
ATOM 1598 C CA . LEU B 1 88 ? 15.758 12.211 -6.059 1 97.31 88 LEU B CA 1
ATOM 1599 C C . LEU B 1 88 ? 15.789 13.492 -6.879 1 97.31 88 LEU B C 1
ATOM 1601 O O . LEU B 1 88 ? 15.57 13.469 -8.094 1 97.31 88 LEU B O 1
ATOM 1605 N N . GLY B 1 89 ? 16.016 14.633 -6.172 1 97.56 89 GLY B N 1
ATOM 1606 C CA . GLY B 1 89 ? 16.094 15.922 -6.855 1 97.56 89 GLY B CA 1
ATOM 1607 C C . GLY B 1 89 ? 14.727 16.453 -7.266 1 97.56 89 GLY B C 1
ATOM 1608 O O . GLY B 1 89 ? 14.633 17.266 -8.188 1 97.56 89 GLY B O 1
ATOM 1609 N N . LYS B 1 90 ? 13.727 15.93 -6.715 1 98.12 90 LYS B N 1
ATOM 1610 C CA . LYS B 1 90 ? 12.367 16.391 -6.977 1 98.12 90 LYS B CA 1
ATOM 1611 C C . LYS B 1 90 ? 11.984 17.531 -6.027 1 98.12 90 LYS B C 1
ATOM 1613 O O . LYS B 1 90 ? 12.609 17.719 -4.984 1 98.12 90 LYS B O 1
ATOM 1618 N N . GLU B 1 91 ? 10.969 18.234 -6.422 1 98.12 91 GLU B N 1
ATOM 1619 C CA . GLU B 1 91 ? 10.469 19.297 -5.57 1 98.12 91 GLU B CA 1
ATOM 1620 C C . GLU B 1 91 ? 9.781 18.734 -4.324 1 98.12 91 GLU B C 1
ATOM 1622 O O . GLU B 1 91 ? 9.055 17.75 -4.406 1 98.12 91 GLU B O 1
ATOM 1627 N N . GLU B 1 92 ? 10.023 19.406 -3.252 1 98.31 92 GLU B N 1
ATOM 1628 C CA . GLU B 1 92 ? 9.344 19.047 -2.016 1 98.31 92 GLU B CA 1
ATOM 1629 C C . GLU B 1 92 ? 7.891 19.516 -2.021 1 98.31 92 GLU B C 1
ATOM 1631 O O . GLU B 1 92 ? 7.574 20.547 -2.617 1 98.31 92 GLU B O 1
ATOM 1636 N N . PHE B 1 93 ? 7.094 18.797 -1.422 1 98.44 93 PHE B N 1
ATOM 1637 C CA . PHE B 1 93 ? 5.684 19.141 -1.247 1 98.44 93 PHE B CA 1
ATOM 1638 C C . PHE B 1 93 ? 5.48 19.969 0.011 1 98.44 93 PHE B C 1
ATOM 1640 O O . PHE B 1 93 ? 6.102 19.703 1.042 1 98.44 93 PHE B O 1
ATOM 1647 N N . ASP B 1 94 ? 4.664 21 -0.048 1 98.31 94 ASP B N 1
ATOM 1648 C CA . ASP B 1 94 ? 4.289 21.766 1.139 1 98.31 94 ASP B CA 1
ATOM 1649 C C . ASP B 1 94 ? 3.389 20.953 2.057 1 98.31 94 ASP B C 1
ATOM 1651 O O . ASP B 1 94 ? 2.176 20.875 1.847 1 98.31 94 ASP B O 1
ATOM 1655 N N . CYS B 1 95 ? 3.879 20.438 3.178 1 98.62 95 CYS B N 1
ATOM 1656 C CA . CYS B 1 95 ? 3.164 19.516 4.043 1 98.62 95 CYS B CA 1
ATOM 1657 C C . CYS B 1 95 ? 2.006 20.203 4.754 1 98.62 95 CYS B C 1
ATOM 1659 O O . CYS B 1 95 ? 1.129 19.547 5.309 1 98.62 95 CYS B O 1
ATOM 1661 N N . ALA B 1 96 ? 1.939 21.484 4.695 1 97.75 96 ALA B N 1
ATOM 1662 C CA . ALA B 1 96 ? 0.765 22.203 5.195 1 97.75 96 ALA B CA 1
ATOM 1663 C C . ALA B 1 96 ? -0.457 21.922 4.324 1 97.75 96 ALA B C 1
ATOM 1665 O O . ALA B 1 96 ? -1.593 22.156 4.746 1 97.75 96 ALA B O 1
ATOM 1666 N N . LYS B 1 97 ? -0.293 21.422 3.166 1 96.88 97 LYS B N 1
ATOM 1667 C CA . LYS B 1 97 ? -1.369 21.203 2.203 1 96.88 97 LYS B CA 1
ATOM 1668 C C . LYS B 1 97 ? -1.668 19.719 2.049 1 96.88 97 LYS B C 1
ATOM 1670 O O . LYS B 1 97 ? -2.355 19.312 1.108 1 96.88 97 LYS B O 1
ATOM 1675 N N . VAL B 1 98 ? -1.155 18.984 2.939 1 97.75 98 VAL B N 1
ATOM 1676 C CA . VAL B 1 98 ? -1.247 17.547 2.785 1 97.75 98 VAL B CA 1
ATOM 1677 C C . VAL B 1 98 ? -2.711 17.109 2.818 1 97.75 98 VAL B C 1
ATOM 1679 O O . VAL B 1 98 ? -3.121 16.219 2.062 1 97.75 98 VAL B O 1
ATOM 1682 N N . ASP B 1 99 ? -3.549 17.75 3.643 1 96.38 99 ASP B N 1
ATOM 1683 C CA . ASP B 1 99 ? -4.969 17.422 3.695 1 96.38 99 ASP B CA 1
ATOM 1684 C C . ASP B 1 99 ? -5.684 17.859 2.422 1 96.38 99 ASP B C 1
ATOM 1686 O O . ASP B 1 99 ? -6.613 17.188 1.961 1 96.38 99 ASP B O 1
ATOM 1690 N N . GLU B 1 100 ? -5.332 18.953 1.964 1 95.75 100 GLU B N 1
ATOM 1691 C CA . GLU B 1 100 ? -5.902 19.391 0.695 1 95.75 100 GLU B CA 1
ATOM 1692 C C . GLU B 1 100 ? -5.648 18.375 -0.411 1 95.75 100 GLU B C 1
ATOM 1694 O O . GLU B 1 100 ? -6.535 18.094 -1.213 1 95.75 100 GLU B O 1
ATOM 1699 N N . ARG B 1 101 ? -4.473 17.844 -0.487 1 96.75 101 ARG B N 1
ATOM 1700 C CA . ARG B 1 101 ? -4.059 16.938 -1.554 1 96.75 101 ARG B CA 1
ATOM 1701 C C . ARG B 1 101 ? -4.719 15.57 -1.397 1 96.75 101 ARG B C 1
ATOM 1703 O O . ARG B 1 101 ? -5.105 14.945 -2.387 1 96.75 101 ARG B O 1
ATOM 1710 N N . TRP B 1 102 ? -4.887 15.133 -0.14 1 97.69 102 TRP B N 1
ATOM 1711 C CA . TRP B 1 102 ? -5.168 13.711 0.02 1 97.69 102 TRP B CA 1
ATOM 1712 C C . TRP B 1 102 ? -6.539 13.492 0.645 1 97.69 102 TRP B C 1
ATOM 1714 O O . TRP B 1 102 ? -7.051 12.367 0.66 1 97.69 102 TRP B O 1
ATOM 1724 N N . LYS B 1 103 ? -7.184 14.539 1.098 1 96.25 103 LYS B N 1
ATOM 1725 C CA . LYS B 1 103 ? -8.438 14.352 1.819 1 96.25 103 LYS B CA 1
ATOM 1726 C C . LYS B 1 103 ? -9.516 15.312 1.312 1 96.25 103 LYS B C 1
ATOM 1728 O O . LYS B 1 103 ? -10.57 14.883 0.845 1 96.25 103 LYS B O 1
ATOM 1733 N N . ASP B 1 104 ? -9.242 16.609 1.296 1 94.88 104 ASP B N 1
ATOM 1734 C CA . ASP B 1 104 ? -10.289 17.625 1.199 1 94.88 104 ASP B CA 1
ATOM 1735 C C . ASP B 1 104 ? -10.43 18.141 -0.233 1 94.88 104 ASP B C 1
ATOM 1737 O O . ASP B 1 104 ? -11.508 18.578 -0.634 1 94.88 104 ASP B O 1
ATOM 1741 N N . GLY B 1 105 ? -9.375 18.078 -1.005 1 93.44 105 GLY B N 1
ATOM 1742 C CA . GLY B 1 105 ? -9.352 18.734 -2.301 1 93.44 105 GLY B CA 1
ATOM 1743 C C . GLY B 1 105 ? -9.109 20.234 -2.205 1 93.44 105 GLY B C 1
ATOM 1744 O O . GLY B 1 105 ? -9.102 20.797 -1.109 1 93.44 105 GLY B O 1
ATOM 1745 N N . PRO B 1 106 ? -8.898 20.797 -3.365 1 89.81 106 PRO B N 1
ATOM 1746 C CA . PRO B 1 106 ? -8.648 22.234 -3.363 1 89.81 106 PRO B CA 1
ATOM 1747 C C . PRO B 1 106 ? -9.836 23.047 -2.854 1 89.81 106 PRO B C 1
ATOM 1749 O O . PRO B 1 106 ? -10.992 22.641 -3.061 1 89.81 106 PRO B O 1
ATOM 1752 N N . PRO B 1 107 ? -9.453 24.094 -2.281 1 88.5 107 PRO B N 1
ATOM 1753 C CA . PRO B 1 107 ? -10.523 24.922 -1.702 1 88.5 107 PRO B CA 1
ATOM 1754 C C . PRO B 1 107 ? -11.5 25.438 -2.75 1 88.5 107 PRO B C 1
ATOM 1756 O O . PRO B 1 107 ? -12.648 25.75 -2.426 1 88.5 107 PRO B O 1
ATOM 1759 N N . ASP B 1 108 ? -11.109 25.5 -3.918 1 88.56 108 ASP B N 1
ATOM 1760 C CA . ASP B 1 108 ? -12 26.047 -4.945 1 88.56 108 ASP B CA 1
ATOM 1761 C C . ASP B 1 108 ? -13 25 -5.41 1 88.56 108 ASP B C 1
ATOM 1763 O O . ASP B 1 108 ? -13.836 25.266 -6.277 1 88.56 108 ASP B O 1
ATOM 1767 N N . GLY B 1 109 ? -12.914 23.797 -4.996 1 82.62 109 GLY B N 1
ATOM 1768 C CA . GLY B 1 109 ? -13.883 22.734 -5.262 1 82.62 109 GLY B CA 1
ATOM 1769 C C . GLY B 1 109 ? -13.727 22.125 -6.645 1 82.62 109 GLY B C 1
ATOM 1770 O O . GLY B 1 109 ? -14.672 21.531 -7.172 1 82.62 109 GLY B O 1
ATOM 1771 N N . SER B 1 110 ? -12.578 22.328 -7.207 1 84.75 110 SER B N 1
ATOM 1772 C CA . SER B 1 110 ? -12.398 21.891 -8.578 1 84.75 110 SER B CA 1
ATOM 1773 C C . SER B 1 110 ? -12.508 20.359 -8.688 1 84.75 110 SER B C 1
ATOM 1775 O O . SER B 1 110 ? -12.688 19.828 -9.781 1 84.75 110 SER B O 1
ATOM 1777 N N . CYS B 1 111 ? -12.391 19.703 -7.602 1 81.62 111 CYS B N 1
ATOM 1778 C CA . CYS B 1 111 ? -12.523 18.25 -7.613 1 81.62 111 CYS B CA 1
ATOM 1779 C C . CYS B 1 111 ? -13.984 17.844 -7.508 1 81.62 111 CYS B C 1
ATOM 1781 O O . CYS B 1 111 ? -14.312 16.656 -7.664 1 81.62 111 CYS B O 1
ATOM 1783 N N . ASN B 1 112 ? -14.938 18.828 -7.262 1 64.25 112 ASN B N 1
ATOM 1784 C CA . ASN B 1 112 ? -16.344 18.5 -7.102 1 64.25 112 ASN B CA 1
ATOM 1785 C C . ASN B 1 112 ? -17 18.156 -8.438 1 64.25 112 ASN B C 1
ATOM 1787 O O . ASN B 1 112 ? -16.609 18.688 -9.477 1 64.25 112 ASN B O 1
#

InterPro domains:
  IPR017905 ERV/ALR sulfhydryl oxidase domain [PF04777] (11-103)
  IPR017905 ERV/ALR sulfhydryl oxidase domain [PS51324] (2-102)
  IPR036774 ERV/ALR sulfhydryl oxidase domain superfamily [G3DSA:1.20.120.310] (1-112)
  IPR036774 ERV/ALR sulfhydryl oxidase domain superfamily [SSF69000] (2-111)
  IPR039799 Sulfhydryl oxidase ALR/ERV [PTHR12645] (1-112)

Secondary structure (DSSP, 8-state):
-PPP-HHHHHHHHHHHHHHHHHTS-SS--HHHHHHHHHHHHHHHHH-S-HHHHHHHHHHHHHS----SSHHHHHHHHHHHHHHHHHHTTPPPP-GGGHHIIIII--TT-TT-/-PPP-HHHHHHHHHHHHHHHHHTS-SS--HHHHHHHHHHHHHHHHH-S-HHHHHHHHHHHHHS----SSHHHHHHHHHHHHHHHHHHTTPPPP-GGGHHIIIII--TT-TT-

pLDDT: mean 97.1, std 4.56, range [64.25, 98.94]

Solvent-accessible surface area (backbone atoms only — not comparable to full-atom values): 11906 Å² total; per-residue (Å²): 112,50,33,72,49,74,66,55,41,48,51,19,42,49,50,35,51,49,37,25,24,54,58,36,47,69,74,49,50,73,68,53,34,53,36,51,53,50,40,61,64,26,38,43,74,51,45,71,39,66,70,60,13,52,53,48,42,54,48,40,71,76,45,67,83,42,62,72,17,16,69,53,27,37,42,45,52,42,52,56,52,28,52,53,24,49,76,72,70,41,80,67,72,68,56,90,44,47,52,33,42,38,57,71,21,50,90,85,45,78,69,107,115,52,33,73,50,73,67,55,42,47,52,19,42,49,49,37,53,47,36,26,25,54,59,34,46,69,74,48,50,73,66,52,34,52,36,52,53,51,40,62,64,26,39,43,75,52,45,72,42,66,71,60,13,50,52,49,41,55,48,41,71,78,46,66,84,42,61,73,17,17,69,53,28,38,43,46,52,42,51,55,52,29,53,54,24,49,76,71,71,41,80,66,72,69,56,89,43,47,53,32,41,37,58,70,20,49,91,84,45,78,71,108

Radius of gyration: 17.24 Å; Cα contacts (8 Å, |Δi|>4): 284; chains: 2; bounding box: 37×45×47 Å

Sequence (224 aa):
NCPPDVEQLGRATWTFLHTTAAYYPEKPTPTQRANMLMLLRSLPILYPCKWCADDFGQDIEKHAPDVSGRVALSRWLCERHNEVNSKLGKEEFDCAKVDERWKDGPPDGSCNNCPPDVEQLGRATWTFLHTTAAYYPEKPTPTQRANMLMLLRSLPILYPCKWCADDFGQDIEKHAPDVSGRVALSRWLCERHNEVNSKLGKEEFDCAKVDERWKDGPPDGSCN

Nearest PDB structures (foldseek):
  1oqc-assembly1_A  TM=9.778E-01  e=1.595E-12  Rattus norvegicus
  3tk0-assembly1_A-2  TM=9.773E-01  e=3.059E-12  Homo sapiens
  3mbg-assembly1_A  TM=9.788E-01  e=2.897E-12  Homo sapiens
  4e0i-assembly2_C-2  TM=9.884E-01  e=1.323E-11  Saccharomyces cerevisiae S288C
  4e0i-assembly1_A  TM=9.886E-01  e=1.323E-11  Saccharomyces cerevisiae S288C

Foldseek 3Di:
DDDDDPVRLVVVVLLVQLLCLLPWAQADDPVSLVVNQVVQQCCLVDPPPVVVSVVSNVVCVVPPADSRGSLRNNLSSLVSVQVVCVVVVHDRDDSVCSNCVRPVPDPVPPVD/DDDDDPVRLVVVVLLVQLLCLLPWAQADDPVSLVVNQVVQQCCLVDPPPVVVSVVSNVVCVVPPADSRGSLRNNLSSLVSVQVVCVVVVHDRDDSVCSNCVRPVPDPVPPVD

Organism: Laccaria bicolor (strain S238N-H82 / ATCC MYA-4686) (NCBI:txid486041)

=== Feature glossary ===
Feature key, reading from the visual/contextual features back to the raw sequence:

Rendered structure images. Structure images are PyMOL renders from six orthogonal camera directions. Cartoon representation draws helices as coils a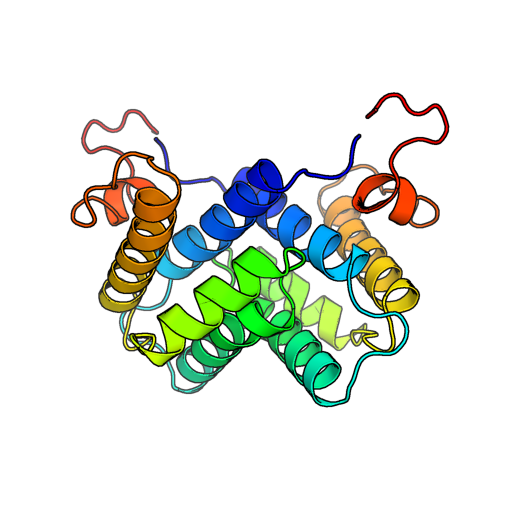nd strands as arrows; sticks shows the backbone as bonds; surface shows the solvent-excluded envelope. Rainbow coloring maps sequence position to hue (blue→red, N→C); chain coloring assigns a distinct color per polypeptide.

Contact-map, Ramachandran, and PAE plots. Three diagnostic plots accompany the record. The Cα contact map visualizes the tertiary structure as a 2D adjacency matrix (8 Å cutoff, sequence-local contacts suppressed). The Ramachandran plot shows the distribution of backbone (φ, ψ) torsions, with points in the α and β basins reflecting secondary structure content. The PAE plot shows AlphaFold's inter-residue confidence as a color matrix.

InterPro / GO / CATH / organism. The annotation block draws on four external resources. InterPro: which protein families and domains the sequence belongs to. GO: standardized terms for what the protein does, what process it participates in, and where in the cell it acts. CATH: which structural fold it has in the CATH hierarchy. Organism: the species of origin.

Nearest PDB structures. Structural nearest neighbors (via Foldseek easy-search vs the PDB). Reported per hit: target PDB id, E-value, and alignment TM-score. A TM-score above ~0.5 is the conventional threshold for 'same fold'.

Predicted aligned error. Predicted aligned error is AlphaFold's pairwise confidence. Unlike pLDDT (per-residue), PAE is per-residue-pair and captures whether two parts of the structure are correctly placed relative to each other. Units are ångströms of expected positional error.

Solvent-accessible surface area. SASA measures how much of the protein is reachable by solvent. It is computed by rolling a water-sized probe over the atomic surface and summing the exposed area (Å²). Per-residue SASA distinguishes core (buried, low SASA) from surface (exposed, high SASA) residues; total SASA is a whole-molecule size measure.

B-factor. Crystallographic B-factors measure how much each atom's electron density is smeared out, in Å². They rise in mobile loops and surface residues and fall in the buried interior. In AlphaFold models this column is repurposed to hold pLDDT instead.

pLDDT. For AlphaFold models, the B-factor field carries pLDDT — the model's own estimate of local accuracy on a 0–100 scale. Regions with pLDDT<50 should be treated as essentially unmodeled; they often correspond to intrinsically disordered segments.

Backbone torsions (φ/ψ). φ (phi) and ψ (psi) are the two rotatable backbone dihedrals per residue: φ is the C(i-1)–N–Cα–C torsion, ψ is the N–Cα–C–N(i+1) torsion, both in degrees on (−180°, 180°]. α-helical residues cluster near (−60°, −45°); β-strand residues near (−120°, +130°). A Ramachandran plot is simply a scatter of (φ, ψ) for every residue.

Radius of gyration, Cα contacts, bounding box. Radius of gyration (Rg) is the root-mean-square distance of Cα atoms from their centroid — a single number for overall size and compactness. A globular domain of N residues has Rg ≈ 2.2·N^0.38 Å; an extended or disordered chain has a much larger Rg. The Cα contact count is the number of residue pairs whose Cα atoms are within 8 Å and are more than four positions apart in sequence — a standard proxy for tertiary packing density. The bounding box is the smallest axis-aligned box enclosing all Cα atoms.

Secondary structure (3-state, P-SEA). Three-state secondary structure (P-SEA) collapses the eight DSSP classes into helix (a), strand (b), and coil (c). P-SEA assigns these from Cα geometry alone — distances and angles — without requiring backbone oxygens, so it works on any Cα trace.

Secondary structure (8-state, DSSP). Secondary structure is the local, repeating backbone conformation. DSSP classifies it into eight states by reading the hydrogen-bond network: three helix types (H, G, I), two β types (E, B), two non-regular types (T, S), and unstructured coil (-).

Foldseek 3Di. The Foldseek 3Di string encodes local tertiary geometry as a 20-letter alphabet — one character per residue — derived from the relative positions of nearby Cα atoms. Unlike the amino-acid sequence, 3Di is a direct function of the 3D structure, so two proteins with the same fold have similar 3Di strings even at low sequence identity.

mmCIF coordinates. Structure coordinates are given as an mmCIF _atom_site loop: one row per atom with element, residue name, chain id, sequence number, and x/y/z position in Å. Only the four main-chain atoms per residue are included here; side chains are omitted to keep the record compact.

Sequence. This is the polypeptide sequence — one letter per residue, N-terminus first. Length ranges from a few dozen residues for small domains to over a thousand for large multi-domain proteins.